Protein AF-A0A540K5M5-F1 (afdb_monomer)

Secondary structure (DSSP, 8-state):
-TT-HHHHHHHHTT--GGG-----SHHHHHHHHHH-GGGTS-S-----HHHHHHHHHHHGGG----S-------------TT-TTHHHHHHHHHHHHSSHHHHHHHHHHHTSS------TTS------GGGGHHHHHHHHHHHHHHHHHHHHHHHHHHHHHHTT--S----HHHHHHHHHHHHHHHHSSS---------------------------------

Structure (mmCIF, N/CA/C/O backbone):
data_AF-A0A540K5M5-F1
#
_entry.id   AF-A0A540K5M5-F1
#
loop_
_atom_site.group_PDB
_atom_site.id
_atom_site.type_symbol
_atom_site.label_atom_id
_atom_site.label_alt_id
_atom_site.label_comp_id
_atom_site.label_asym_id
_atom_site.label_entity_id
_atom_site.label_seq_id
_atom_site.pdbx_PDB_ins_code
_atom_site.Cartn_x
_atom_site.Cartn_y
_atom_site.Cartn_z
_atom_site.occupancy
_atom_site.B_iso_or_equiv
_atom_site.auth_seq_id
_atom_site.auth_comp_id
_atom_site.auth_asym_id
_atom_site.auth_atom_id
_atom_site.pdbx_PDB_model_num
ATOM 1 N N . MET A 1 1 ? -9.184 -19.267 8.235 1.00 58.59 1 MET A N 1
ATOM 2 C CA . MET A 1 1 ? -9.370 -18.480 6.998 1.00 58.59 1 MET A CA 1
ATOM 3 C C . MET A 1 1 ? -10.836 -18.448 6.586 1.00 58.59 1 MET A C 1
ATOM 5 O O . MET A 1 1 ? -11.359 -17.354 6.437 1.00 58.59 1 MET A O 1
ATOM 9 N N . GLN A 1 2 ? -11.517 -19.602 6.508 1.00 56.88 2 GLN A N 1
ATOM 10 C CA . GLN A 1 2 ? -12.987 -19.656 6.457 1.00 56.88 2 GLN A CA 1
ATOM 11 C C . GLN A 1 2 ? -13.601 -18.866 7.620 1.00 56.88 2 GLN A C 1
ATOM 13 O O . GLN A 1 2 ? -13.198 -19.057 8.770 1.00 56.88 2 GLN A O 1
ATOM 18 N N . GLY A 1 3 ? -14.518 -17.954 7.293 1.00 65.75 3 GLY A N 1
ATOM 19 C CA . GLY A 1 3 ? -15.177 -17.058 8.245 1.00 65.75 3 GLY A CA 1
ATOM 20 C C . GLY A 1 3 ? -14.517 -15.687 8.446 1.00 65.75 3 GLY A C 1
ATOM 21 O O . GLY A 1 3 ? -15.033 -14.900 9.234 1.00 65.75 3 GLY A O 1
ATOM 22 N N . SER A 1 4 ? -13.407 -15.371 7.762 1.00 83.94 4 SER A N 1
ATOM 23 C CA . SER A 1 4 ? -12.897 -13.990 7.729 1.00 83.94 4 SER A CA 1
ATOM 24 C C . SER A 1 4 ? -13.736 -13.137 6.777 1.00 83.94 4 SER A C 1
ATOM 26 O O . SER A 1 4 ? -13.974 -13.537 5.640 1.00 83.94 4 SER A O 1
ATOM 28 N N . PHE A 1 5 ? -14.117 -11.936 7.217 1.00 86.75 5 PHE A N 1
ATOM 29 C CA . PHE A 1 5 ? -14.810 -10.954 6.380 1.00 86.75 5 PHE A CA 1
ATOM 30 C C . PHE A 1 5 ? -14.039 -10.651 5.084 1.00 86.75 5 PHE A C 1
ATOM 32 O O . PHE A 1 5 ? -14.626 -10.634 4.006 1.00 86.75 5 PHE A O 1
ATOM 39 N N . VAL A 1 6 ? -12.713 -10.494 5.173 1.00 87.81 6 VAL A N 1
ATOM 40 C CA . VAL A 1 6 ? -11.854 -10.240 4.005 1.00 87.81 6 VAL A CA 1
ATOM 41 C C . VAL A 1 6 ? -11.877 -11.425 3.040 1.00 87.81 6 VAL A C 1
ATOM 43 O O . VAL A 1 6 ? -11.913 -11.235 1.829 1.00 87.81 6 VAL A O 1
ATOM 46 N N . TYR A 1 7 ? -11.883 -12.654 3.560 1.00 89.12 7 TYR A N 1
ATOM 47 C CA . TYR A 1 7 ? -11.913 -13.856 2.727 1.00 89.12 7 TYR A CA 1
ATOM 48 C C . TYR A 1 7 ? -13.210 -13.949 1.909 1.00 89.12 7 TYR A C 1
ATOM 50 O O . TYR A 1 7 ? -13.147 -14.148 0.696 1.00 89.12 7 TYR A O 1
ATOM 58 N N . GLU A 1 8 ? -14.364 -13.743 2.552 1.00 89.25 8 GLU A N 1
ATOM 59 C CA . GLU A 1 8 ? -15.664 -13.742 1.863 1.00 89.25 8 GLU A CA 1
ATOM 60 C C . GLU A 1 8 ? -15.765 -12.588 0.852 1.00 89.25 8 GLU A C 1
ATOM 62 O O . GLU A 1 8 ? -16.175 -12.803 -0.285 1.00 89.25 8 GLU A O 1
ATOM 67 N N . LEU A 1 9 ? -15.285 -11.388 1.207 1.00 88.75 9 LEU A N 1
ATOM 68 C CA . LEU A 1 9 ? -15.255 -10.240 0.294 1.00 88.75 9 LEU A CA 1
ATOM 69 C C . LEU A 1 9 ? -14.449 -10.533 -0.982 1.00 88.75 9 LEU A C 1
ATOM 71 O O . LEU A 1 9 ? -14.879 -10.203 -2.086 1.00 88.75 9 LEU A O 1
ATOM 75 N N . LEU A 1 10 ? -13.275 -11.157 -0.850 1.00 89.94 10 LEU A N 1
ATOM 76 C CA . LEU A 1 10 ? -12.438 -11.491 -2.005 1.00 89.94 10 LEU A CA 1
ATOM 77 C C . LEU A 1 10 ? -13.083 -12.550 -2.894 1.00 89.94 10 LEU A C 1
ATOM 79 O O . LEU A 1 10 ? -12.991 -12.460 -4.121 1.00 89.94 10 LEU A O 1
ATOM 83 N N . LYS A 1 11 ? -13.770 -13.517 -2.290 1.00 90.88 11 LYS A N 1
ATOM 84 C CA . LYS A 1 11 ? -14.547 -14.512 -3.022 1.00 90.88 11 LYS A CA 1
ATOM 85 C C . LYS A 1 11 ? -15.695 -13.866 -3.803 1.00 90.88 11 LYS A C 1
ATOM 87 O O . LYS A 1 11 ? -15.832 -14.148 -4.992 1.00 90.88 11 LYS A O 1
ATOM 92 N N . ASP A 1 12 ? -16.446 -12.956 -3.185 1.00 89.69 12 ASP A N 1
ATOM 93 C CA . ASP A 1 12 ? -17.563 -12.245 -3.825 1.00 89.69 12 ASP A CA 1
ATOM 94 C C . ASP A 1 12 ? -17.114 -11.363 -5.003 1.00 89.69 12 ASP A C 1
ATOM 96 O O . ASP A 1 12 ? -17.829 -11.233 -5.997 1.00 89.69 12 ASP A O 1
ATOM 100 N N . ILE A 1 13 ? -15.905 -10.795 -4.936 1.00 88.50 13 ILE A N 1
ATOM 101 C CA . ILE A 1 13 ? -15.308 -9.999 -6.026 1.00 88.50 13 ILE A CA 1
ATOM 102 C C . ILE A 1 13 ? -14.757 -10.892 -7.161 1.00 88.50 13 ILE A C 1
ATOM 104 O O . ILE A 1 13 ? -14.455 -10.399 -8.249 1.00 88.50 13 ILE A O 1
ATOM 108 N N . GLY A 1 14 ? -14.668 -12.210 -6.948 1.00 90.81 14 GLY A N 1
ATOM 109 C CA . GLY A 1 14 ? -14.300 -13.190 -7.973 1.00 90.81 14 GLY A CA 1
ATOM 110 C C . GLY A 1 14 ? -12.872 -13.733 -7.879 1.00 90.81 14 GLY A C 1
ATOM 111 O O . GLY A 1 14 ? -12.367 -14.279 -8.862 1.00 90.81 14 GLY A O 1
ATOM 112 N N . PHE A 1 15 ? -12.198 -13.607 -6.730 1.00 90.94 15 PHE A N 1
ATOM 113 C CA . PHE A 1 15 ? -10.922 -14.295 -6.517 1.00 90.94 15 PHE A CA 1
ATOM 114 C C . PHE A 1 15 ? -11.135 -15.801 -6.309 1.00 90.94 15 PHE A C 1
ATOM 116 O O . PHE A 1 15 ? -11.969 -16.230 -5.515 1.00 90.94 15 PHE A O 1
ATOM 123 N N . GLU A 1 16 ? -10.333 -16.619 -6.995 1.00 93.12 16 GLU A N 1
ATOM 124 C CA . GLU A 1 16 ? -10.335 -18.073 -6.809 1.00 93.12 16 GLU A CA 1
ATOM 125 C C . GLU A 1 16 ? -9.814 -18.453 -5.419 1.00 93.12 16 GLU A C 1
ATOM 127 O O . GLU A 1 16 ? -8.709 -18.062 -5.036 1.00 93.12 16 GLU A O 1
ATOM 132 N N . GLU A 1 17 ? -10.552 -19.302 -4.700 1.00 90.50 17 GLU A N 1
ATOM 133 C CA . GLU A 1 17 ? -10.189 -19.740 -3.344 1.00 90.50 17 GLU A CA 1
ATOM 134 C C . GLU A 1 17 ? -8.798 -20.392 -3.275 1.00 90.50 17 GLU A C 1
ATOM 136 O O . GLU A 1 17 ? -8.077 -20.203 -2.299 1.00 90.50 17 GLU A O 1
ATOM 141 N N . SER A 1 18 ? -8.373 -21.096 -4.330 1.00 90.44 18 SER A N 1
ATOM 142 C CA . SER A 1 18 ? -7.045 -21.722 -4.420 1.00 90.44 18 SER A CA 1
ATOM 143 C C . SER A 1 18 ? -5.886 -20.722 -4.476 1.00 90.44 18 SER A C 1
ATOM 145 O O . SER A 1 18 ? -4.736 -21.109 -4.272 1.00 90.44 18 SER A O 1
ATOM 147 N N . LYS A 1 19 ? -6.167 -19.450 -4.784 1.00 90.44 19 LYS A N 1
ATOM 148 C CA . LYS A 1 19 ? -5.182 -18.357 -4.810 1.00 90.44 19 LYS A CA 1
ATOM 149 C C . LYS A 1 19 ? -5.160 -17.557 -3.506 1.00 90.44 19 LYS A C 1
ATOM 151 O O . LYS A 1 19 ? -4.287 -16.706 -3.341 1.00 90.44 19 LYS A O 1
ATOM 156 N N . LEU A 1 20 ? -6.087 -17.818 -2.584 1.00 91.31 20 LEU A N 1
ATOM 157 C CA . LEU A 1 20 ? -6.173 -17.134 -1.298 1.00 91.31 20 LEU A CA 1
ATOM 158 C C . LEU A 1 20 ? -5.335 -17.879 -0.255 1.00 91.31 20 LEU A C 1
ATOM 160 O O . LEU A 1 20 ? -5.494 -19.083 -0.059 1.00 91.31 20 LEU A O 1
ATOM 164 N N . LYS A 1 21 ? -4.439 -17.161 0.432 1.00 90.06 21 LYS A N 1
ATOM 165 C CA . LYS A 1 21 ? -3.539 -17.750 1.431 1.00 90.06 21 LYS A CA 1
ATOM 166 C C . LYS A 1 21 ? -3.644 -17.080 2.802 1.00 90.06 21 LYS A C 1
ATOM 168 O O . LYS A 1 21 ? -3.482 -15.871 2.917 1.00 90.06 21 LYS A O 1
ATOM 173 N N . ALA A 1 22 ? -3.861 -17.926 3.815 1.00 89.69 22 ALA A N 1
ATOM 174 C CA . ALA A 1 22 ? -3.588 -17.740 5.243 1.00 89.69 22 ALA A CA 1
ATOM 175 C C . ALA A 1 22 ? -2.322 -16.951 5.522 1.00 89.69 22 ALA A C 1
ATOM 177 O O . ALA A 1 22 ? -1.265 -17.539 5.331 1.00 89.69 22 ALA A O 1
ATOM 178 N N . VAL A 1 23 ? -2.407 -15.710 5.996 1.00 88.81 23 VAL A N 1
ATOM 179 C CA . VAL A 1 23 ? -1.264 -15.030 6.609 1.00 88.81 23 VAL A CA 1
ATOM 180 C C . VAL A 1 23 ? -1.747 -14.343 7.879 1.00 88.81 23 VAL A C 1
ATOM 182 O O . VAL A 1 23 ? -2.742 -13.622 7.832 1.00 88.81 23 VAL A O 1
ATOM 185 N N . ASN A 1 24 ? -1.096 -14.612 9.013 1.00 86.44 24 ASN A N 1
ATOM 186 C CA . ASN A 1 24 ? -1.607 -14.193 10.329 1.00 86.44 24 ASN A CA 1
ATOM 187 C C . ASN A 1 24 ? -0.707 -13.182 11.054 1.00 86.44 24 ASN A C 1
ATOM 189 O O . ASN A 1 24 ? -1.073 -12.706 12.128 1.00 86.44 24 ASN A O 1
ATOM 193 N N . SER A 1 25 ? 0.467 -12.860 10.507 1.00 90.62 25 SER A N 1
ATOM 194 C CA . SER A 1 25 ? 1.360 -11.850 11.077 1.00 90.62 25 SER A CA 1
ATOM 195 C C . SER A 1 25 ? 1.999 -10.968 10.009 1.00 90.62 25 SER A C 1
ATOM 197 O O . SER A 1 25 ? 2.034 -11.296 8.818 1.00 90.62 25 SER A O 1
ATOM 199 N N . MET A 1 26 ? 2.532 -9.828 10.451 1.00 90.44 26 MET A N 1
ATOM 200 C CA . MET A 1 26 ? 3.275 -8.921 9.578 1.00 90.44 26 MET A CA 1
ATOM 201 C C . MET A 1 26 ? 4.577 -9.561 9.084 1.00 90.44 26 MET A C 1
ATOM 203 O O . MET A 1 26 ? 4.958 -9.361 7.939 1.00 90.44 26 MET A O 1
ATOM 207 N N . GLU A 1 27 ? 5.245 -10.360 9.913 1.00 92.94 27 GLU A N 1
ATOM 208 C CA . GLU A 1 27 ? 6.491 -11.042 9.550 1.00 92.94 27 GLU A CA 1
ATOM 209 C C . GLU A 1 27 ? 6.249 -12.109 8.479 1.00 92.94 27 GLU A C 1
ATOM 211 O O . GLU A 1 27 ? 6.982 -12.173 7.495 1.00 92.94 27 GLU A O 1
ATOM 216 N N . GLU A 1 28 ? 5.181 -12.898 8.627 1.00 94.12 28 GLU A N 1
ATOM 217 C CA . GLU A 1 28 ? 4.786 -13.895 7.628 1.00 94.12 28 GLU A CA 1
ATOM 218 C C . GLU A 1 28 ? 4.367 -13.215 6.313 1.00 94.12 28 GLU A C 1
ATOM 220 O O . GLU A 1 28 ? 4.689 -13.695 5.224 1.00 94.12 28 GLU A O 1
ATOM 225 N N . SER A 1 29 ? 3.700 -12.058 6.410 1.00 93.88 29 SER A N 1
ATOM 226 C CA . SER A 1 29 ? 3.348 -11.222 5.256 1.00 93.88 29 SER A CA 1
ATOM 227 C C . SER A 1 29 ? 4.590 -10.726 4.523 1.00 93.88 29 SER A C 1
ATOM 229 O O . SER A 1 29 ? 4.663 -10.837 3.300 1.00 93.88 29 SER A O 1
ATOM 231 N N . ASP A 1 30 ? 5.581 -10.222 5.260 1.00 95.00 30 ASP A N 1
ATOM 232 C CA . ASP A 1 30 ? 6.845 -9.750 4.699 1.00 95.00 30 ASP A CA 1
ATOM 233 C C . ASP A 1 30 ? 7.618 -10.872 4.002 1.00 95.00 30 ASP A C 1
ATOM 235 O O . ASP A 1 30 ? 8.073 -10.698 2.869 1.00 95.00 30 ASP A O 1
ATOM 239 N N . GLU A 1 31 ? 7.728 -12.042 4.632 1.00 95.31 31 GLU A N 1
ATOM 240 C CA . GLU A 1 31 ? 8.389 -13.204 4.036 1.00 95.31 31 GLU A CA 1
ATOM 241 C C . GLU A 1 31 ? 7.673 -13.647 2.750 1.00 95.31 31 GLU A C 1
ATOM 243 O O . GLU A 1 31 ? 8.302 -13.835 1.701 1.00 95.31 31 GLU A O 1
ATOM 248 N N . ALA A 1 32 ? 6.344 -13.773 2.802 1.00 95.44 32 ALA A N 1
ATOM 249 C CA . ALA A 1 32 ? 5.549 -14.230 1.672 1.00 95.44 32 ALA A CA 1
ATOM 250 C C . ALA A 1 32 ? 5.573 -13.236 0.499 1.00 95.44 32 ALA A C 1
ATOM 252 O O . ALA A 1 32 ? 5.677 -13.671 -0.654 1.00 95.44 32 ALA A O 1
ATOM 253 N N . LEU A 1 33 ? 5.504 -11.929 0.771 1.00 95.38 33 LEU A N 1
ATOM 254 C CA . LEU A 1 33 ? 5.621 -10.879 -0.246 1.00 95.38 33 LEU A CA 1
ATOM 255 C C . LEU A 1 33 ? 7.031 -10.838 -0.842 1.00 95.38 33 LEU A C 1
ATOM 257 O O . LEU A 1 33 ? 7.176 -10.791 -2.062 1.00 95.38 33 LEU A O 1
ATOM 261 N N . SER A 1 34 ? 8.070 -10.949 -0.007 1.00 94.88 34 SER A N 1
ATOM 262 C CA . SER A 1 34 ? 9.472 -10.987 -0.457 1.00 94.88 34 SER A CA 1
ATOM 263 C C . SER A 1 34 ? 9.760 -12.177 -1.369 1.00 94.88 34 SER A C 1
ATOM 265 O O . SER A 1 34 ? 10.556 -12.080 -2.304 1.00 94.88 34 SER A O 1
ATOM 267 N N . LYS A 1 35 ? 9.112 -13.316 -1.105 1.00 95.31 35 LYS A N 1
ATOM 268 C CA . LYS A 1 35 ? 9.223 -14.516 -1.937 1.00 95.31 35 LYS A CA 1
ATOM 269 C C . LYS A 1 35 ? 8.544 -14.331 -3.299 1.00 95.31 35 LYS A C 1
ATOM 271 O O . LYS A 1 35 ? 9.029 -14.873 -4.295 1.00 95.31 35 LYS A O 1
ATOM 276 N N . GLY A 1 36 ? 7.454 -13.562 -3.342 1.00 93.88 36 GLY A N 1
ATOM 277 C CA . GLY A 1 36 ? 6.656 -13.297 -4.536 1.00 93.88 36 GLY A CA 1
ATOM 278 C C . GLY A 1 36 ? 5.851 -14.511 -5.018 1.00 93.88 36 GLY A C 1
ATOM 279 O O . GLY A 1 36 ? 6.169 -15.670 -4.727 1.00 93.88 36 GLY A O 1
ATOM 280 N N . SER A 1 37 ? 4.801 -14.265 -5.804 1.00 92.31 37 SER A N 1
ATOM 281 C CA . SER A 1 37 ? 3.891 -15.319 -6.290 1.00 92.31 37 SER A CA 1
ATOM 282 C C . SER A 1 37 ? 4.596 -16.407 -7.113 1.00 92.31 37 SER A C 1
ATOM 284 O O . SER A 1 37 ? 4.284 -17.587 -6.972 1.00 92.31 37 SER A O 1
ATOM 286 N N . GLY A 1 38 ? 5.610 -16.044 -7.905 1.00 91.75 38 GLY A N 1
ATOM 287 C CA . GLY A 1 38 ? 6.356 -16.983 -8.755 1.00 91.75 38 GLY A CA 1
ATOM 288 C C . GLY A 1 38 ? 7.186 -18.031 -8.002 1.00 91.75 38 GLY A C 1
ATOM 289 O O . GLY A 1 38 ? 7.585 -19.029 -8.596 1.00 91.75 38 GLY A O 1
ATOM 290 N N . ARG A 1 39 ? 7.448 -17.839 -6.701 1.00 92.00 39 ARG A N 1
ATOM 291 C CA . ARG A 1 39 ? 8.206 -18.790 -5.863 1.00 92.00 39 ARG A CA 1
ATOM 292 C C . ARG A 1 39 ? 7.349 -19.383 -4.740 1.00 92.00 39 ARG A C 1
ATOM 294 O O . ARG A 1 39 ? 7.875 -19.853 -3.733 1.00 92.00 39 ARG A O 1
ATOM 301 N N . GLY A 1 40 ? 6.024 -19.365 -4.886 1.00 89.06 40 GLY A N 1
ATOM 302 C CA . GLY A 1 40 ? 5.093 -19.860 -3.865 1.00 89.06 40 GLY A CA 1
ATOM 303 C C . GLY A 1 40 ? 4.957 -18.931 -2.652 1.00 89.06 40 GLY A C 1
ATOM 304 O O . GLY A 1 40 ? 4.679 -19.401 -1.548 1.00 89.06 40 GLY A O 1
ATOM 305 N N . GLY A 1 41 ? 5.241 -17.640 -2.838 1.00 93.94 41 GLY A N 1
ATOM 306 C CA . GLY A 1 41 ? 4.849 -16.553 -1.942 1.00 93.94 41 GLY A CA 1
ATOM 307 C C . GLY A 1 41 ? 3.501 -15.957 -2.353 1.00 93.94 41 GLY A C 1
ATOM 308 O O . GLY A 1 41 ? 2.666 -16.644 -2.942 1.00 93.94 41 GLY A O 1
ATOM 309 N N . ILE A 1 42 ? 3.302 -14.670 -2.074 1.00 94.44 42 ILE A N 1
ATOM 310 C CA . ILE A 1 42 ? 2.085 -13.925 -2.432 1.00 94.44 42 ILE A CA 1
ATOM 311 C C . ILE A 1 42 ? 2.431 -12.678 -3.249 1.00 94.44 42 ILE A C 1
ATOM 313 O O . ILE A 1 42 ? 3.556 -12.187 -3.202 1.00 94.44 42 ILE A O 1
ATOM 317 N N . ALA A 1 43 ? 1.470 -12.190 -4.034 1.00 93.69 43 ALA A N 1
ATOM 318 C CA . ALA A 1 43 ? 1.626 -10.966 -4.825 1.00 93.69 43 ALA A CA 1
ATOM 319 C C . ALA A 1 43 ? 1.139 -9.711 -4.084 1.00 93.69 43 ALA A C 1
ATOM 321 O O . ALA A 1 43 ? 1.619 -8.616 -4.352 1.00 93.69 43 ALA A O 1
ATOM 322 N N . ALA A 1 44 ? 0.174 -9.874 -3.178 1.00 93.00 44 ALA A N 1
ATOM 323 C CA . ALA A 1 44 ? -0.432 -8.798 -2.411 1.00 93.00 44 ALA A CA 1
ATOM 324 C C . ALA A 1 44 ? -0.972 -9.346 -1.085 1.00 93.00 44 ALA A C 1
ATOM 326 O O . ALA A 1 44 ? -1.301 -10.531 -0.986 1.00 93.00 44 ALA A O 1
ATOM 327 N N . VAL A 1 45 ? -1.076 -8.462 -0.095 1.00 92.56 45 VAL A N 1
ATOM 328 C CA . VAL A 1 45 ? -1.786 -8.690 1.168 1.00 92.56 45 VAL A CA 1
ATOM 329 C C . VAL A 1 45 ? -2.973 -7.742 1.193 1.00 92.56 45 VAL A C 1
ATOM 331 O O . VAL A 1 45 ? -2.856 -6.591 0.773 1.00 92.56 45 VAL A O 1
ATOM 334 N N . ILE A 1 46 ? -4.115 -8.245 1.647 1.00 91.12 46 ILE A N 1
ATOM 335 C CA . ILE A 1 46 ? -5.351 -7.478 1.762 1.00 91.12 46 ILE A CA 1
ATOM 336 C C . ILE A 1 46 ? -5.804 -7.592 3.206 1.00 91.12 46 ILE A C 1
ATOM 338 O O . ILE A 1 46 ? -5.954 -8.698 3.720 1.00 91.12 46 ILE A O 1
ATOM 342 N N . ASP A 1 47 ? -5.978 -6.442 3.841 1.00 89.62 47 ASP A N 1
ATOM 343 C CA . ASP A 1 47 ? -6.356 -6.312 5.241 1.00 89.62 47 ASP A CA 1
ATOM 344 C C . ASP A 1 47 ? -6.910 -4.897 5.491 1.00 89.62 47 ASP A C 1
ATOM 346 O O . ASP A 1 47 ? -6.941 -4.063 4.575 1.00 89.62 47 ASP A O 1
ATOM 350 N N . GLU A 1 48 ? -7.340 -4.597 6.716 1.00 88.88 48 GLU A N 1
ATOM 351 C CA . GLU A 1 48 ? -7.865 -3.276 7.047 1.00 88.88 48 GLU A CA 1
ATOM 352 C C . GLU A 1 48 ? -6.815 -2.162 6.869 1.00 88.88 48 GLU A C 1
ATOM 354 O O . GLU A 1 48 ? -5.639 -2.294 7.218 1.00 88.88 48 GLU A O 1
ATOM 359 N N . THR A 1 49 ? -7.260 -1.000 6.380 1.00 89.12 49 THR A N 1
ATOM 360 C CA . THR A 1 49 ? -6.405 0.172 6.122 1.00 89.12 49 THR A CA 1
ATOM 361 C C . THR A 1 49 ? -5.453 0.546 7.270 1.00 89.12 49 THR A C 1
ATOM 363 O O . THR A 1 49 ? -4.286 0.804 6.975 1.00 89.12 49 THR A O 1
ATOM 366 N N . PRO A 1 50 ? -5.856 0.613 8.559 1.00 88.44 50 PRO A N 1
ATOM 367 C CA . PRO A 1 50 ? -4.903 0.922 9.627 1.00 88.44 50 PRO A CA 1
ATOM 368 C C . PRO A 1 50 ? -3.822 -0.154 9.807 1.00 88.44 50 PRO A C 1
ATOM 370 O O . PRO A 1 50 ? -2.671 0.208 10.053 1.00 88.44 50 PRO A O 1
ATOM 373 N N . ASN A 1 51 ? -4.139 -1.440 9.620 1.00 88.75 51 ASN A N 1
ATOM 374 C CA . ASN A 1 51 ? -3.139 -2.512 9.677 1.00 88.75 51 ASN A CA 1
ATOM 375 C C . ASN A 1 51 ? -2.136 -2.361 8.532 1.00 88.75 51 ASN A C 1
ATOM 377 O O . ASN A 1 51 ? -0.929 -2.441 8.748 1.00 88.75 51 ASN A O 1
ATOM 381 N N . MET A 1 52 ? -2.623 -2.071 7.322 1.00 90.25 52 MET A N 1
ATOM 382 C CA . MET A 1 52 ? -1.763 -1.876 6.152 1.00 90.25 52 MET A CA 1
ATOM 383 C C . MET A 1 52 ? -0.928 -0.594 6.240 1.00 90.25 52 MET A C 1
ATOM 385 O O . MET A 1 52 ? 0.245 -0.609 5.871 1.00 90.25 52 MET A O 1
ATOM 389 N N . LYS A 1 53 ? -1.469 0.493 6.809 1.00 88.50 53 LYS A N 1
ATOM 390 C CA . LYS A 1 53 ? -0.691 1.699 7.143 1.00 88.50 53 LYS A CA 1
ATOM 391 C C . LYS A 1 53 ? 0.456 1.374 8.098 1.00 88.50 53 LYS A C 1
ATOM 393 O O . LYS A 1 53 ? 1.581 1.804 7.860 1.00 88.50 53 LYS A O 1
ATOM 398 N N . LEU A 1 54 ? 0.186 0.591 9.144 1.00 88.62 54 LEU A N 1
ATOM 399 C CA . LEU A 1 54 ? 1.207 0.161 10.097 1.00 88.62 54 LEU A CA 1
ATOM 400 C C . LEU A 1 54 ? 2.246 -0.766 9.450 1.00 88.62 54 LEU A C 1
ATOM 402 O O . LEU A 1 54 ? 3.440 -0.615 9.696 1.00 88.62 54 LEU A O 1
ATOM 406 N N . PHE A 1 55 ? 1.807 -1.687 8.591 1.00 89.88 55 PHE A N 1
ATOM 407 C CA . PHE A 1 55 ? 2.684 -2.584 7.842 1.00 89.88 55 PHE A CA 1
ATOM 408 C C . PHE A 1 55 ? 3.643 -1.806 6.931 1.00 89.88 55 PHE A C 1
ATOM 410 O O . PHE A 1 55 ? 4.855 -2.006 6.999 1.00 89.88 55 PHE A O 1
ATOM 417 N N . VAL A 1 56 ? 3.130 -0.866 6.132 1.00 89.12 56 VAL A N 1
ATOM 418 C CA . VAL A 1 56 ? 3.967 -0.011 5.274 1.00 89.12 56 VAL A CA 1
ATOM 419 C C . VAL A 1 56 ? 4.904 0.860 6.111 1.00 89.12 56 VAL A C 1
ATOM 421 O O . VAL A 1 56 ? 6.077 0.965 5.776 1.00 89.12 56 VAL A O 1
ATOM 424 N N . ALA A 1 57 ? 4.447 1.419 7.235 1.00 85.62 57 ALA A N 1
ATOM 425 C CA . ALA A 1 57 ? 5.319 2.176 8.135 1.00 85.62 57 ALA A CA 1
ATOM 426 C C . ALA A 1 57 ? 6.464 1.314 8.702 1.00 85.62 57 ALA A C 1
ATOM 428 O O . ALA A 1 57 ? 7.600 1.773 8.797 1.00 85.62 57 ALA A O 1
ATOM 429 N N . LYS A 1 58 ? 6.196 0.046 9.035 1.00 86.94 58 LYS A N 1
ATOM 430 C CA . LYS A 1 58 ? 7.200 -0.893 9.559 1.00 86.94 58 LYS A CA 1
ATOM 431 C C . LYS A 1 58 ? 8.246 -1.305 8.517 1.00 86.94 58 LYS A C 1
ATOM 433 O O . LYS A 1 58 ? 9.409 -1.467 8.872 1.00 86.94 58 LYS A O 1
ATOM 438 N N . TYR A 1 59 ? 7.842 -1.486 7.258 1.00 87.12 59 TYR A N 1
ATOM 439 C CA . TYR A 1 59 ? 8.711 -1.959 6.167 1.00 87.12 59 TYR A CA 1
ATOM 440 C C . TYR A 1 59 ? 9.102 -0.865 5.157 1.00 87.12 59 TYR A C 1
ATOM 442 O O . TYR A 1 59 ? 9.695 -1.158 4.116 1.00 87.12 59 TYR A O 1
ATOM 450 N N . CYS A 1 60 ? 8.824 0.399 5.476 1.00 84.56 60 CYS A N 1
ATOM 451 C CA . CYS A 1 60 ? 9.295 1.578 4.756 1.00 84.56 60 CYS A CA 1
ATOM 452 C C . CYS A 1 60 ? 8.962 1.534 3.250 1.00 84.56 60 CYS A C 1
ATOM 454 O O . CYS A 1 60 ? 7.824 1.310 2.849 1.00 84.56 60 CYS A O 1
ATOM 456 N N . SER A 1 61 ? 9.973 1.733 2.400 1.00 81.94 61 SER A N 1
ATOM 457 C CA . SER A 1 61 ? 9.876 1.754 0.939 1.00 81.94 61 SER A CA 1
ATOM 458 C C . SER A 1 61 ? 9.752 0.372 0.287 1.00 81.94 61 SER A C 1
ATOM 460 O O . SER A 1 61 ? 9.650 0.293 -0.937 1.00 81.94 61 SER A O 1
ATOM 462 N N . LYS A 1 62 ? 9.755 -0.722 1.064 1.00 88.62 62 LYS A N 1
ATOM 463 C CA . LYS A 1 62 ? 9.671 -2.085 0.516 1.00 88.62 62 LYS A CA 1
ATOM 464 C C . LYS A 1 62 ? 8.304 -2.377 -0.102 1.00 88.62 62 LYS A C 1
ATOM 466 O O . LYS A 1 62 ? 8.217 -3.127 -1.072 1.00 88.62 62 LYS A O 1
ATOM 471 N N . TYR A 1 63 ? 7.251 -1.777 0.447 1.00 90.62 63 TYR A N 1
ATOM 472 C CA . TYR A 1 63 ? 5.876 -2.012 0.028 1.00 90.62 63 TYR A CA 1
ATOM 473 C C . TYR A 1 63 ? 5.112 -0.706 -0.111 1.00 90.62 63 TYR A C 1
ATOM 475 O O . TYR A 1 63 ? 5.448 0.312 0.485 1.00 90.62 63 TYR A O 1
ATOM 483 N N . THR A 1 64 ? 4.042 -0.754 -0.892 1.00 90.94 64 THR A N 1
ATOM 484 C CA . THR A 1 64 ? 3.122 0.364 -1.046 1.00 90.94 64 THR A CA 1
ATOM 485 C C . THR A 1 64 ? 1.698 -0.160 -1.124 1.00 90.94 64 THR A C 1
ATOM 487 O O . THR A 1 64 ? 1.455 -1.259 -1.627 1.00 90.94 64 THR A O 1
ATOM 490 N N . MET A 1 65 ? 0.753 0.617 -0.604 1.00 89.88 65 MET A N 1
ATOM 491 C CA . MET A 1 65 ? -0.664 0.309 -0.748 1.00 89.88 65 MET A CA 1
ATOM 492 C C . MET A 1 65 ? -1.123 0.738 -2.139 1.00 89.88 65 MET A C 1
ATOM 494 O O . MET A 1 65 ? -1.030 1.911 -2.501 1.00 89.88 65 MET A O 1
ATOM 498 N N . ILE A 1 66 ? -1.644 -0.217 -2.903 1.00 85.69 66 ILE A N 1
ATOM 499 C CA . ILE A 1 66 ? -2.224 0.005 -4.229 1.00 85.69 66 ILE A CA 1
ATOM 500 C C . ILE A 1 66 ? -3.719 -0.318 -4.199 1.00 85.69 66 ILE A C 1
ATOM 502 O O . ILE A 1 66 ? -4.165 -1.158 -3.423 1.00 85.69 66 ILE A O 1
ATOM 506 N N . GLY A 1 67 ? -4.505 0.409 -4.995 1.00 75.69 67 GLY A N 1
ATOM 507 C CA . GLY A 1 67 ? -5.968 0.333 -4.963 1.00 75.69 67 GLY A CA 1
ATOM 508 C C . GLY A 1 67 ? -6.566 -0.934 -5.600 1.00 75.69 67 GLY A C 1
ATOM 509 O O . GLY A 1 67 ? -5.840 -1.697 -6.240 1.00 75.69 67 GLY A O 1
ATOM 510 N N . PRO A 1 68 ? -7.902 -1.114 -5.505 1.00 72.44 68 PRO A N 1
ATOM 511 C CA . PRO A 1 68 ? -8.876 -0.257 -4.813 1.00 72.44 68 PRO A CA 1
ATOM 512 C C . PRO A 1 68 ? -8.931 -0.504 -3.294 1.00 72.44 68 PRO A C 1
ATOM 514 O O . PRO A 1 68 ? -8.837 -1.635 -2.831 1.00 72.44 68 PRO A O 1
ATOM 517 N N . ILE A 1 69 ? -9.138 0.561 -2.511 1.00 79.94 69 ILE A N 1
ATOM 518 C CA . ILE A 1 69 ? -9.429 0.448 -1.074 1.00 79.94 69 ILE A CA 1
ATOM 519 C C . ILE A 1 69 ? -10.936 0.226 -0.934 1.00 79.94 69 ILE A C 1
ATOM 521 O O . ILE A 1 69 ? -11.724 1.157 -1.127 1.00 79.94 69 ILE A O 1
ATOM 525 N N . PHE A 1 70 ? -11.339 -1.009 -0.637 1.00 77.19 70 PHE A N 1
ATOM 526 C CA . PHE A 1 70 ? -12.741 -1.356 -0.417 1.00 77.19 70 PHE A CA 1
ATOM 527 C C . PHE A 1 70 ? -13.257 -0.617 0.818 1.00 77.19 70 PHE A C 1
ATOM 529 O O . PHE A 1 70 ? -12.749 -0.798 1.923 1.00 77.19 70 PHE A O 1
ATOM 536 N N . LYS A 1 71 ? -14.246 0.262 0.629 1.00 73.94 71 LYS A N 1
ATOM 537 C CA . LYS A 1 71 ? -14.890 0.955 1.747 1.00 73.94 71 LYS A CA 1
ATOM 538 C C . LYS A 1 71 ? -15.844 -0.009 2.434 1.00 73.94 71 LYS A C 1
ATOM 540 O O . LYS A 1 71 ? -16.789 -0.483 1.811 1.00 73.94 71 LYS A O 1
ATOM 545 N N . THR A 1 72 ? -15.592 -0.261 3.708 1.00 78.06 72 THR A N 1
ATOM 546 C CA . THR A 1 72 ? -16.397 -1.136 4.561 1.00 78.06 72 THR A CA 1
ATOM 547 C C . THR A 1 72 ? -16.818 -0.378 5.815 1.00 78.06 72 THR A C 1
ATOM 549 O O . THR A 1 72 ? -16.279 0.696 6.106 1.00 78.06 72 THR A O 1
ATOM 552 N N . ASP A 1 73 ? -17.783 -0.925 6.554 1.00 72.50 73 ASP A N 1
ATOM 553 C CA . ASP A 1 73 ? -18.197 -0.376 7.843 1.00 72.50 73 ASP A CA 1
ATOM 554 C C . ASP A 1 73 ? -17.014 -0.492 8.814 1.00 72.50 73 ASP A C 1
ATOM 556 O O . ASP A 1 73 ? -16.552 -1.588 9.123 1.00 72.50 73 ASP A O 1
ATOM 560 N N . GLY A 1 74 ? -16.436 0.655 9.179 1.00 83.69 74 GLY A N 1
ATOM 561 C CA . GLY A 1 74 ? -15.189 0.738 9.940 1.00 83.69 74 GLY A CA 1
ATOM 562 C C . GLY A 1 74 ? -15.305 0.267 11.395 1.00 83.69 74 GLY A C 1
ATOM 563 O O . GLY A 1 74 ? -16.237 -0.421 11.800 1.00 83.69 74 GLY A O 1
ATOM 564 N N . PHE A 1 75 ? -14.339 0.667 12.222 1.00 86.38 75 PHE A N 1
ATOM 565 C CA . PHE A 1 75 ? -14.322 0.312 13.643 1.00 86.38 75 PHE A CA 1
ATOM 566 C C . PHE A 1 75 ? -15.388 1.070 14.443 1.00 86.38 75 PHE A C 1
ATOM 568 O O . PHE A 1 75 ? -15.655 2.245 14.190 1.00 86.38 75 PHE A O 1
ATOM 575 N N . GLY A 1 76 ? -15.950 0.411 15.459 1.00 89.94 76 GLY A N 1
ATOM 576 C CA . GLY A 1 76 ? -16.972 0.989 16.327 1.00 89.94 76 GLY A CA 1
ATOM 577 C C . GLY A 1 76 ? -16.876 0.507 17.771 1.00 89.94 76 GLY A C 1
ATOM 578 O O . GLY A 1 76 ? -16.283 -0.528 18.071 1.00 89.94 76 GLY A O 1
ATOM 579 N N . PHE A 1 77 ? -17.487 1.270 18.675 1.00 92.12 77 PHE A N 1
ATOM 580 C CA . PHE A 1 77 ? -17.633 0.899 20.080 1.00 92.12 77 PHE A CA 1
ATOM 581 C C . PHE A 1 77 ? -18.964 0.181 20.296 1.00 92.12 77 PHE A C 1
ATOM 583 O O . PHE A 1 77 ? -20.004 0.626 19.812 1.00 92.12 77 PHE A O 1
ATOM 590 N N . VAL A 1 78 ? -18.943 -0.914 21.056 1.00 92.75 78 VAL A N 1
ATOM 591 C CA . VAL A 1 78 ? -20.140 -1.713 21.335 1.00 92.75 78 VAL A CA 1
ATOM 592 C C . VAL A 1 78 ? -20.623 -1.434 22.752 1.00 92.75 78 VAL A C 1
ATOM 594 O O . VAL A 1 78 ? -19.879 -1.586 23.718 1.00 92.75 78 VAL A O 1
ATOM 597 N N . LEU A 1 79 ? -21.891 -1.044 22.873 1.00 94.75 79 LEU A N 1
ATOM 598 C CA . LEU A 1 79 ? -22.559 -0.793 24.147 1.00 94.75 79 LEU A CA 1
ATOM 599 C C . LEU A 1 79 ? -23.843 -1.632 24.245 1.00 94.75 79 LEU A C 1
ATOM 601 O O . LEU A 1 79 ? -24.485 -1.887 23.221 1.00 94.75 79 LEU A O 1
ATOM 605 N N . PRO A 1 80 ? -24.265 -2.041 25.459 1.00 96.00 80 PRO A N 1
ATOM 606 C CA . PRO A 1 80 ? -25.557 -2.688 25.651 1.00 96.00 80 PRO A CA 1
ATOM 607 C C . PRO A 1 80 ? -26.704 -1.822 25.125 1.00 96.00 80 PRO A C 1
ATOM 609 O O . PRO A 1 80 ? -26.677 -0.590 25.219 1.00 96.00 80 PRO A O 1
ATOM 612 N N . LYS A 1 81 ? -27.756 -2.466 24.610 1.00 93.62 81 LYS A N 1
ATOM 613 C CA . LYS A 1 81 ? -28.967 -1.751 24.191 1.00 93.62 81 LYS A CA 1
ATOM 614 C C . LYS A 1 81 ? -29.510 -0.920 25.357 1.00 93.62 81 LYS A C 1
ATOM 616 O O . LYS A 1 81 ? -29.644 -1.430 26.465 1.00 93.62 81 LYS A O 1
ATOM 621 N N . ARG A 1 82 ? -29.874 0.336 25.067 1.00 93.44 82 ARG A N 1
ATOM 622 C CA . ARG A 1 82 ? -30.361 1.334 26.043 1.00 93.44 82 ARG A CA 1
ATOM 623 C C . ARG A 1 82 ? -29.321 1.746 27.096 1.00 93.44 82 ARG A C 1
ATOM 625 O O . ARG A 1 82 ? -29.700 2.216 28.164 1.00 93.44 82 ARG A O 1
ATOM 632 N N . SER A 1 83 ? -28.028 1.589 26.803 1.00 96.00 83 SER A N 1
ATOM 633 C CA . SER A 1 83 ? -26.974 2.144 27.652 1.00 96.00 83 SER A CA 1
ATOM 634 C C . SER A 1 83 ? -27.117 3.670 27.751 1.00 96.00 83 SER A C 1
ATOM 636 O O . SER A 1 83 ? -27.175 4.327 26.707 1.00 96.00 83 SER A O 1
ATOM 638 N N . PRO A 1 84 ? -27.122 4.252 28.965 1.00 95.31 84 PRO A N 1
ATOM 639 C CA . PRO A 1 84 ? -27.158 5.703 29.136 1.00 95.31 84 PRO A CA 1
ATOM 640 C C . PRO A 1 84 ? -25.891 6.386 28.594 1.00 95.31 84 PRO A C 1
ATOM 642 O O . PRO A 1 84 ? -25.927 7.569 28.286 1.00 95.31 84 PRO A O 1
ATOM 645 N N . LEU A 1 85 ? -24.796 5.638 28.412 1.00 95.62 85 LEU A N 1
ATOM 646 C CA . LEU A 1 85 ? -23.509 6.152 27.929 1.00 95.62 85 LEU A CA 1
ATOM 647 C C . LEU A 1 85 ? -23.446 6.330 26.406 1.00 95.62 85 LEU A C 1
ATOM 649 O O . LEU A 1 85 ? -22.464 6.864 25.899 1.00 95.62 85 LEU A O 1
ATOM 653 N N . LEU A 1 86 ? -24.446 5.850 25.657 1.00 95.19 86 LEU A N 1
ATOM 654 C CA . LEU A 1 86 ? -24.395 5.846 24.193 1.00 95.19 86 LEU A CA 1
ATOM 655 C C . LEU A 1 86 ? -24.230 7.257 23.618 1.00 95.19 86 LEU A C 1
ATOM 657 O O . LEU A 1 86 ? -23.386 7.459 22.744 1.00 95.19 86 LEU A O 1
ATOM 661 N N . CYS A 1 87 ? -25.012 8.217 24.117 1.00 95.06 87 CYS A N 1
ATOM 662 C CA . CYS A 1 87 ? -24.952 9.604 23.662 1.00 95.06 87 CYS A CA 1
ATOM 663 C C . CYS A 1 87 ? -23.593 10.232 23.984 1.00 95.06 87 CYS A C 1
ATOM 665 O O . CYS A 1 87 ? -22.953 10.783 23.091 1.00 95.06 87 CYS A O 1
ATOM 667 N N . ASP A 1 88 ? -23.121 10.066 25.221 1.00 96.88 88 ASP A N 1
ATOM 668 C CA . ASP A 1 88 ? -21.860 10.647 25.689 1.00 96.88 88 ASP A CA 1
ATOM 669 C C . ASP A 1 88 ? -20.658 10.100 24.910 1.00 96.88 88 ASP A C 1
ATOM 671 O O . ASP A 1 88 ? -19.809 10.865 24.451 1.00 96.88 88 ASP A O 1
ATOM 675 N N . VAL A 1 89 ? -20.598 8.778 24.701 1.00 96.12 89 VAL A N 1
ATOM 676 C CA . VAL A 1 89 ? -19.525 8.136 23.926 1.00 96.12 89 VAL A CA 1
ATOM 677 C C . VAL A 1 89 ? -19.580 8.574 22.467 1.00 96.12 89 VAL A C 1
ATOM 679 O O . VAL A 1 89 ? -18.545 8.924 21.905 1.00 96.12 89 VAL A O 1
ATOM 682 N N . SER A 1 90 ? -20.766 8.609 21.855 1.00 94.69 90 SER A N 1
ATOM 683 C CA . SER A 1 90 ? -20.910 9.031 20.454 1.00 94.69 90 SER A CA 1
ATOM 684 C C . SER A 1 90 ? -20.467 10.483 20.261 1.00 94.69 90 SER A C 1
ATOM 686 O O . SER A 1 90 ? -19.723 10.784 19.329 1.00 94.69 90 SER A O 1
ATOM 688 N N . GLN A 1 91 ? -20.850 11.376 21.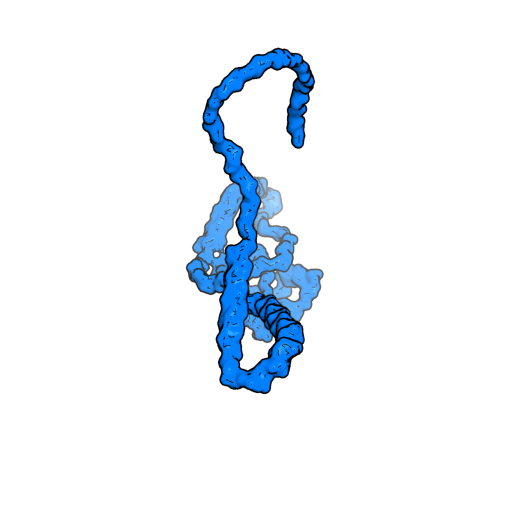178 1.00 95.75 91 GLN A N 1
ATOM 689 C CA . GLN A 1 91 ? -20.423 12.773 21.157 1.00 95.75 91 GLN A CA 1
ATOM 690 C C . GLN A 1 91 ? -18.914 12.916 21.398 1.00 95.75 91 GLN A C 1
ATOM 692 O O . GLN A 1 91 ? -18.254 13.720 20.739 1.00 95.75 91 GLN A O 1
ATOM 697 N N . ALA A 1 92 ? -18.341 12.128 22.311 1.00 94.88 92 ALA A N 1
ATOM 698 C CA . ALA A 1 92 ? -16.902 12.119 22.547 1.00 94.88 92 ALA A CA 1
ATOM 699 C C . ALA A 1 92 ? -16.120 11.646 21.312 1.00 94.88 92 ALA A C 1
ATOM 701 O O . ALA A 1 92 ? -15.095 12.244 20.985 1.00 94.88 92 ALA A O 1
ATOM 702 N N . VAL A 1 93 ? -16.614 10.618 20.612 1.00 94.31 93 VAL A N 1
ATOM 703 C CA . VAL A 1 93 ? -16.029 10.142 19.351 1.00 94.31 93 VAL A CA 1
ATOM 704 C C . VAL A 1 93 ? -16.058 11.255 18.307 1.00 94.31 93 VAL A C 1
ATOM 706 O O . VAL A 1 93 ? -14.993 11.591 17.798 1.00 94.31 93 VAL A O 1
ATOM 709 N N . LEU A 1 94 ? -17.214 11.889 18.074 1.00 93.69 94 LEU A N 1
ATOM 710 C CA . LEU A 1 94 ? -17.343 13.008 17.127 1.00 93.69 94 LEU A CA 1
ATOM 711 C C . LEU A 1 94 ? -16.357 14.142 17.440 1.00 93.69 94 LEU A C 1
ATOM 713 O O . LEU A 1 94 ? -15.592 14.562 16.574 1.00 93.69 94 LEU A O 1
ATOM 717 N N . ASN A 1 95 ? -16.280 14.557 18.707 1.00 95.06 95 ASN A N 1
ATOM 718 C CA . ASN A 1 95 ? -15.356 15.603 19.155 1.00 95.06 95 ASN A CA 1
ATOM 719 C C . ASN A 1 95 ? -13.873 15.254 18.930 1.00 95.06 95 ASN A C 1
ATOM 721 O O . ASN A 1 95 ? -13.034 16.149 18.801 1.00 95.06 95 ASN A O 1
ATOM 725 N N . VAL A 1 96 ? -13.511 13.967 18.956 1.00 93.56 96 VAL A N 1
ATOM 726 C CA . VAL A 1 96 ? -12.137 13.516 18.687 1.00 93.56 96 VAL A CA 1
ATOM 727 C C . VAL A 1 96 ? -11.878 13.418 17.186 1.00 93.56 96 VAL A C 1
ATOM 729 O O . VAL A 1 96 ? -10.791 13.804 16.754 1.00 93.56 96 VAL A O 1
ATOM 732 N N . THR A 1 97 ? -12.847 12.928 16.408 1.00 91.25 97 THR A N 1
ATOM 733 C CA . THR A 1 97 ? -12.706 12.696 14.963 1.00 91.25 97 THR A CA 1
ATOM 734 C C . THR A 1 97 ? -12.795 13.968 14.127 1.00 91.25 97 THR A C 1
ATOM 736 O O . THR A 1 97 ? -12.144 14.038 13.091 1.00 91.25 97 THR A O 1
ATOM 739 N N . GLU A 1 98 ? -13.561 14.973 14.557 1.00 91.38 98 GLU A N 1
ATOM 740 C CA . GLU A 1 98 ? -13.711 16.248 13.832 1.00 91.38 98 GLU A CA 1
ATOM 741 C C . GLU A 1 98 ? -12.571 17.245 14.110 1.00 91.38 98 GLU A C 1
ATOM 743 O O . GLU A 1 98 ? -12.433 18.245 13.409 1.00 91.38 98 GLU A O 1
ATOM 748 N N . GLY A 1 99 ? -11.745 16.994 15.130 1.00 88.31 99 GLY A N 1
ATOM 749 C CA . GLY A 1 99 ? -10.655 17.886 15.532 1.00 88.31 99 GLY A CA 1
ATOM 750 C C . GLY A 1 99 ? -9.258 17.366 15.189 1.00 88.31 99 GLY A C 1
ATOM 751 O O . GLY A 1 99 ? -9.060 16.224 14.795 1.00 88.31 99 GLY A O 1
ATOM 752 N N . GLU A 1 100 ? -8.228 18.167 15.475 1.00 92.12 100 GLU A N 1
ATOM 753 C CA . GLU A 1 100 ? -6.815 17.774 15.294 1.00 92.12 100 GLU A CA 1
ATOM 754 C C . GLU A 1 100 ? -6.364 16.602 16.187 1.00 92.12 100 GLU A C 1
ATOM 756 O O . GLU A 1 100 ? -5.257 16.077 16.036 1.00 92.12 100 GLU A O 1
ATOM 761 N N . LYS A 1 101 ? -7.179 16.217 17.180 1.00 92.69 101 LYS A N 1
ATOM 762 C CA . LYS A 1 101 ? -6.844 15.146 18.126 1.00 92.69 101 LYS A CA 1
ATOM 763 C C . LYS A 1 101 ? -6.619 13.827 17.397 1.00 92.69 101 LYS A C 1
ATOM 765 O O . LYS A 1 101 ? -5.642 13.149 17.708 1.00 92.69 101 LYS A O 1
ATOM 770 N N . ILE A 1 102 ? -7.465 13.497 16.418 1.00 91.06 102 ILE A N 1
ATOM 771 C CA . ILE A 1 102 ? -7.303 12.265 15.643 1.00 91.06 102 ILE A CA 1
ATOM 772 C C . ILE A 1 102 ? -5.994 12.265 14.850 1.00 91.06 102 ILE A C 1
ATOM 774 O O . ILE A 1 102 ? -5.279 11.271 14.881 1.00 91.06 102 ILE A O 1
ATOM 778 N N . MET A 1 103 ? -5.605 13.399 14.258 1.00 88.81 103 MET A N 1
ATOM 779 C CA . MET A 1 103 ? -4.332 13.522 13.536 1.00 88.81 103 MET A CA 1
ATOM 780 C C . MET A 1 103 ? -3.127 13.345 14.467 1.00 88.81 103 MET A C 1
ATOM 782 O O . MET A 1 103 ? -2.157 12.679 14.113 1.00 88.81 103 MET A O 1
ATOM 786 N N . LYS A 1 104 ? -3.183 13.905 15.684 1.00 90.81 104 LYS A N 1
ATOM 787 C CA . LYS A 1 104 ? -2.122 13.735 16.697 1.00 90.81 104 LYS A CA 1
ATOM 788 C C . LYS A 1 104 ? -1.999 12.279 17.143 1.00 90.81 104 LYS A C 1
ATOM 790 O O . LYS A 1 104 ? -0.885 11.801 17.347 1.00 90.81 104 LYS A O 1
ATOM 795 N N . ILE A 1 105 ? -3.126 11.580 17.281 1.00 89.31 105 ILE A N 1
ATOM 796 C CA . ILE A 1 105 ? -3.164 10.145 17.581 1.00 89.31 105 ILE A CA 1
ATOM 797 C C . ILE A 1 105 ? -2.562 9.360 16.410 1.00 89.31 105 ILE A C 1
ATOM 799 O O . ILE A 1 105 ? -1.637 8.584 16.631 1.00 89.31 105 ILE A O 1
ATOM 803 N N . GLU A 1 106 ? -3.015 9.605 15.179 1.00 86.19 106 GLU A N 1
ATOM 804 C CA . GLU A 1 106 ? -2.515 8.939 13.970 1.00 86.19 106 GLU A CA 1
ATOM 805 C C . GLU A 1 106 ? -0.994 9.101 13.841 1.00 86.19 106 GLU A C 1
ATOM 807 O O . GLU A 1 106 ? -0.265 8.116 13.773 1.00 86.19 106 GLU A O 1
ATOM 812 N N . ASN A 1 107 ? -0.491 10.332 13.930 1.00 84.44 107 ASN A N 1
ATOM 813 C CA . ASN A 1 107 ? 0.940 10.603 13.827 1.00 84.44 107 ASN A CA 1
ATOM 814 C C . ASN A 1 107 ? 1.750 9.917 14.940 1.00 84.44 107 ASN A C 1
ATOM 816 O O . ASN A 1 107 ? 2.842 9.408 14.702 1.00 84.44 107 ASN A O 1
ATOM 820 N N . ARG A 1 108 ? 1.216 9.862 16.165 1.00 85.44 108 ARG A N 1
ATOM 821 C CA . ARG A 1 108 ? 1.894 9.193 17.281 1.00 85.44 108 ARG A CA 1
ATOM 822 C C . ARG A 1 108 ? 2.011 7.683 17.066 1.00 85.44 108 ARG A C 1
ATOM 824 O O . ARG A 1 108 ? 3.047 7.115 17.392 1.00 85.44 108 ARG A O 1
ATOM 831 N N . TRP A 1 109 ? 0.968 7.042 16.544 1.00 79.94 109 TRP A N 1
ATOM 832 C CA . TRP A 1 109 ? 0.945 5.586 16.377 1.00 79.94 109 TRP A CA 1
ATOM 833 C C . TRP A 1 109 ? 1.610 5.110 15.084 1.00 79.94 109 TRP A C 1
ATOM 835 O O . TRP A 1 109 ? 2.248 4.061 15.100 1.00 79.94 109 TRP A O 1
ATOM 845 N N . PHE A 1 110 ? 1.498 5.865 13.988 1.00 78.00 110 PHE A N 1
ATOM 846 C CA . PHE A 1 110 ? 2.002 5.434 12.680 1.00 78.00 110 PHE A CA 1
ATOM 847 C C . PHE A 1 110 ? 3.346 6.059 12.285 1.00 78.00 110 PHE A C 1
ATOM 849 O O . PHE A 1 110 ? 4.083 5.425 11.538 1.00 78.00 110 PHE A O 1
ATOM 856 N N . SER A 1 111 ? 3.716 7.239 12.798 1.00 69.75 111 SER A N 1
ATOM 857 C CA . SER A 1 111 ? 4.969 7.913 12.398 1.00 69.75 111 SER A CA 1
ATOM 858 C C . SER A 1 111 ? 6.140 7.665 13.348 1.00 69.75 111 SER A C 1
ATOM 860 O O . SER A 1 111 ? 7.288 7.871 12.975 1.00 69.75 111 SER A O 1
ATOM 862 N N . GLN A 1 112 ? 5.881 7.257 14.595 1.00 57.69 112 GLN A N 1
ATOM 863 C CA . GLN A 1 112 ? 6.920 7.180 15.632 1.00 57.69 112 GLN A CA 1
ATOM 864 C C . GLN A 1 112 ? 7.607 5.803 15.723 1.00 57.69 112 GLN A C 1
ATOM 866 O O . GLN A 1 112 ? 8.635 5.681 16.382 1.00 57.69 112 GLN A O 1
ATOM 871 N N . GLY A 1 113 ? 7.053 4.772 15.072 1.00 55.12 113 GLY A N 1
ATOM 872 C CA . GLY A 1 113 ? 7.570 3.394 15.097 1.00 55.12 113 GLY A CA 1
ATOM 873 C C . GLY A 1 113 ? 8.341 2.964 13.845 1.00 55.12 113 GLY A C 1
ATOM 874 O O . GLY A 1 113 ? 8.943 1.891 13.837 1.00 55.12 113 GLY A O 1
ATOM 875 N N . SER A 1 114 ? 8.336 3.776 12.788 1.00 59.03 114 SER A N 1
ATOM 876 C CA . SER A 1 114 ? 9.077 3.492 11.567 1.00 59.03 114 SER A CA 1
ATOM 877 C C . SER A 1 114 ? 10.540 3.894 11.764 1.00 59.03 114 SER A C 1
ATOM 879 O O . SER A 1 114 ? 10.924 5.026 11.478 1.00 59.03 114 SER A O 1
ATOM 881 N N . HIS A 1 115 ? 11.373 2.967 12.246 1.00 60.56 115 HIS A N 1
ATOM 882 C CA . HIS A 1 115 ? 12.840 3.046 12.148 1.00 60.56 115 HIS A CA 1
ATOM 883 C C . HIS A 1 115 ? 13.296 2.896 10.683 1.00 60.56 115 HIS A C 1
ATOM 885 O O . HIS A 1 115 ? 14.194 2.122 10.358 1.00 60.56 115 HIS A O 1
ATOM 891 N N . CYS A 1 116 ? 12.641 3.613 9.774 1.00 67.69 116 CYS A N 1
ATOM 892 C CA . CYS A 1 116 ? 13.143 3.817 8.437 1.00 67.69 116 CYS A CA 1
ATOM 893 C C . CYS A 1 116 ? 14.318 4.764 8.602 1.00 67.69 116 CYS A C 1
ATOM 895 O O . CYS A 1 116 ? 14.131 5.967 8.751 1.00 67.69 116 CYS A O 1
ATOM 897 N N . GLU A 1 117 ? 15.532 4.220 8.663 1.00 60.41 117 GLU A N 1
ATOM 898 C CA . GLU A 1 117 ? 16.682 5.057 8.374 1.00 60.41 117 GLU A CA 1
ATOM 899 C C . GLU A 1 117 ? 16.441 5.665 6.995 1.00 60.41 117 GLU A C 1
ATOM 901 O O . GLU A 1 117 ? 16.168 4.937 6.033 1.00 60.41 117 GLU A O 1
ATOM 906 N N . ASP A 1 118 ? 16.553 6.989 6.909 1.00 53.06 118 ASP A N 1
ATOM 907 C CA . ASP A 1 118 ? 16.734 7.714 5.658 1.00 53.06 118 ASP A CA 1
ATOM 908 C C . AS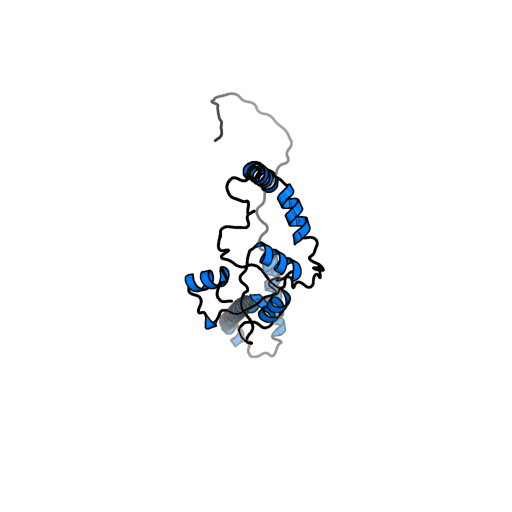P A 1 118 ? 18.094 7.311 5.076 1.00 53.06 118 ASP A C 1
ATOM 910 O O . ASP A 1 118 ? 19.026 8.104 4.982 1.00 53.06 118 ASP A O 1
ATOM 914 N N . ASN A 1 119 ? 18.254 6.035 4.738 1.00 47.47 119 ASN A N 1
ATOM 915 C CA . ASN A 1 119 ? 19.350 5.591 3.922 1.00 47.47 119 ASN A CA 1
ATOM 916 C C . ASN A 1 119 ? 19.069 6.185 2.537 1.00 47.47 119 ASN A C 1
ATOM 918 O O . ASN A 1 119 ? 18.097 5.787 1.885 1.00 47.47 119 ASN A O 1
ATOM 922 N N . PRO A 1 120 ? 19.905 7.111 2.033 1.00 47.94 120 PRO A N 1
ATOM 923 C CA . PRO A 1 120 ? 19.743 7.691 0.700 1.00 47.94 120 PRO A CA 1
ATOM 924 C C . PRO A 1 120 ? 19.987 6.661 -0.423 1.00 47.94 120 PRO A C 1
ATOM 926 O O . PRO A 1 120 ? 20.132 7.020 -1.586 1.00 47.94 120 PRO A O 1
ATOM 929 N N . THR A 1 121 ? 20.046 5.370 -0.086 1.00 44.00 121 THR A N 1
ATOM 930 C CA . THR A 1 121 ? 20.098 4.229 -0.998 1.00 44.00 121 THR A CA 1
ATOM 931 C C . THR A 1 121 ? 18.713 3.732 -1.406 1.00 44.00 121 THR A C 1
ATOM 933 O O . THR A 1 121 ? 18.616 2.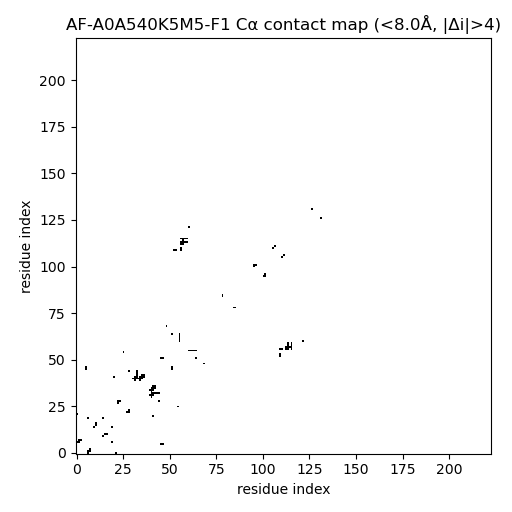689 -2.054 1.00 44.00 121 THR A O 1
ATOM 936 N N . VAL A 1 122 ? 17.634 4.474 -1.116 1.00 46.34 122 VAL A N 1
ATOM 937 C CA . VAL A 1 122 ? 16.469 4.420 -2.005 1.00 46.34 122 VAL A CA 1
ATOM 938 C C . VAL A 1 122 ? 16.990 4.884 -3.350 1.00 46.34 122 VAL A C 1
ATOM 940 O O . VAL A 1 122 ? 17.283 6.065 -3.527 1.00 46.34 122 VAL A O 1
ATOM 943 N N . SER A 1 123 ? 17.197 3.926 -4.254 1.00 46.59 123 SER A N 1
ATOM 944 C CA . SER A 1 123 ? 17.562 4.170 -5.637 1.00 46.59 123 SER A CA 1
ATOM 945 C C . SER A 1 123 ? 16.665 5.286 -6.134 1.00 46.59 123 SER A C 1
ATOM 947 O O . SER A 1 123 ? 15.467 5.095 -6.343 1.00 46.59 123 SER A O 1
ATOM 949 N N . ASN A 1 124 ? 17.233 6.483 -6.237 1.00 44.12 124 ASN A N 1
ATOM 950 C CA . ASN A 1 124 ? 16.577 7.584 -6.889 1.00 44.12 124 ASN A CA 1
ATOM 951 C C . ASN A 1 124 ? 16.291 7.021 -8.280 1.00 44.12 124 ASN A C 1
ATOM 953 O O . ASN A 1 124 ? 17.229 6.815 -9.053 1.00 44.12 124 ASN A O 1
ATOM 957 N N . ASN A 1 125 ? 15.027 6.704 -8.577 1.00 52.62 125 ASN A N 1
ATOM 958 C CA . ASN A 1 125 ? 14.562 6.241 -9.886 1.00 52.62 125 ASN A CA 1
ATOM 959 C C . ASN A 1 125 ? 14.643 7.398 -10.900 1.00 52.62 125 ASN A C 1
ATOM 961 O O . ASN A 1 125 ? 13.743 7.614 -11.707 1.00 52.62 125 ASN A O 1
ATOM 965 N N . SER A 1 126 ? 15.721 8.182 -10.824 1.00 57.28 126 SER A N 1
ATOM 966 C CA . SER A 1 126 ? 16.234 8.989 -11.903 1.00 57.28 126 SER A CA 1
ATOM 967 C C . SER A 1 126 ? 16.298 8.066 -13.103 1.00 57.28 126 SER A C 1
ATOM 969 O O . SER A 1 126 ? 17.009 7.059 -13.091 1.00 57.28 126 SER A O 1
ATOM 971 N N . LEU A 1 127 ? 15.473 8.368 -14.100 1.00 61.59 127 LEU A N 1
ATOM 972 C CA . LEU A 1 127 ? 15.512 7.709 -15.390 1.00 61.59 127 LEU A CA 1
ATOM 973 C C . LEU A 1 127 ? 16.893 7.997 -15.985 1.00 61.59 127 LEU A C 1
ATOM 975 O O . LEU A 1 127 ? 17.114 9.026 -16.619 1.00 61.59 127 LEU A O 1
ATOM 979 N N . GLY A 1 128 ? 17.847 7.115 -15.690 1.00 68.50 128 GLY A N 1
ATOM 980 C CA . GLY A 1 128 ? 19.193 7.184 -16.227 1.00 68.50 128 GLY A CA 1
ATOM 981 C C . GLY A 1 128 ? 19.163 7.023 -17.742 1.00 68.50 128 GLY A C 1
ATOM 982 O O . GLY A 1 128 ? 18.187 6.539 -18.316 1.00 68.50 128 GLY A O 1
ATOM 983 N N . LEU A 1 129 ? 20.260 7.398 -18.397 1.00 65.75 129 LEU A N 1
ATOM 984 C CA . LEU A 1 129 ? 20.427 7.261 -19.849 1.00 65.75 129 LEU A CA 1
ATOM 985 C C . LEU A 1 129 ? 20.149 5.827 -20.349 1.00 65.75 129 LEU A C 1
ATOM 987 O O . LEU A 1 129 ? 19.690 5.658 -21.475 1.00 65.75 129 LEU A O 1
ATOM 991 N N . GLU A 1 130 ? 20.329 4.822 -19.484 1.00 72.75 130 GLU A N 1
ATOM 992 C CA . GLU A 1 130 ? 19.964 3.415 -19.712 1.00 72.75 130 GLU A CA 1
ATOM 993 C C . GLU A 1 130 ? 18.484 3.221 -20.080 1.00 72.75 130 GLU A C 1
ATOM 995 O O . GLU A 1 130 ? 18.166 2.514 -21.035 1.00 72.75 130 GLU A O 1
ATOM 1000 N N . SER A 1 131 ? 17.560 3.911 -19.402 1.00 79.50 131 SER A N 1
ATOM 1001 C CA . SER A 1 131 ? 16.122 3.823 -19.707 1.00 79.50 131 SER A CA 1
ATOM 1002 C C . SER A 1 131 ? 15.754 4.451 -21.056 1.00 79.50 131 SER A C 1
ATOM 1004 O O . SER A 1 131 ? 14.675 4.188 -21.585 1.00 79.50 131 SER A O 1
ATOM 1006 N N . PHE A 1 132 ? 16.641 5.266 -21.636 1.00 83.38 132 PHE A N 1
ATOM 1007 C CA . PHE A 1 132 ? 16.422 5.970 -22.902 1.00 83.38 132 PHE A CA 1
ATOM 1008 C C . PHE A 1 132 ? 17.305 5.464 -24.044 1.00 83.38 132 PHE A C 1
ATOM 1010 O O . PHE A 1 132 ? 17.331 6.072 -25.117 1.00 83.38 132 PHE A O 1
ATOM 1017 N N . TRP A 1 133 ? 17.990 4.334 -23.860 1.00 85.94 133 TRP A N 1
ATOM 1018 C CA . TRP A 1 133 ? 18.913 3.783 -24.850 1.00 85.94 133 TRP A CA 1
ATOM 1019 C C . TRP A 1 133 ? 18.280 3.606 -26.241 1.00 85.94 133 TRP A C 1
ATOM 1021 O O . TRP A 1 133 ? 18.909 3.918 -27.251 1.00 85.94 133 TRP A O 1
ATOM 1031 N N . GLY A 1 134 ? 17.001 3.217 -26.307 1.00 89.31 134 GLY A N 1
ATOM 1032 C CA . GLY A 1 134 ? 16.268 3.092 -27.571 1.00 89.31 134 GLY A CA 1
ATOM 1033 C C . GLY A 1 134 ? 16.148 4.407 -28.354 1.00 89.31 134 GLY A C 1
ATOM 1034 O O . GLY A 1 134 ? 16.320 4.413 -29.571 1.00 89.31 134 GLY A O 1
ATOM 1035 N N . LEU A 1 135 ? 15.924 5.536 -27.673 1.00 90.69 135 LEU A N 1
ATOM 1036 C CA . LEU A 1 135 ? 15.854 6.852 -28.321 1.00 90.69 135 LEU A CA 1
ATOM 1037 C C . LEU A 1 135 ? 17.228 7.298 -28.830 1.00 90.69 135 LEU A C 1
ATOM 1039 O O . LEU A 1 135 ? 17.334 7.789 -29.955 1.00 90.69 135 LEU A O 1
ATOM 1043 N N . PHE A 1 136 ? 18.282 7.071 -28.041 1.00 90.31 136 PHE A N 1
ATOM 1044 C CA . PHE A 1 136 ? 19.657 7.348 -28.463 1.00 90.31 136 PHE A CA 1
ATOM 1045 C C . PHE A 1 136 ? 20.073 6.503 -29.670 1.00 90.31 136 PHE A C 1
ATOM 1047 O O . PHE A 1 136 ? 20.707 7.025 -30.587 1.00 90.31 136 PHE A O 1
ATOM 1054 N N . LEU A 1 137 ? 19.671 5.229 -29.714 1.00 93.50 137 LEU A N 1
ATOM 1055 C CA . LEU A 1 137 ? 19.932 4.342 -30.847 1.00 93.50 137 LEU A CA 1
ATOM 1056 C C . LEU A 1 137 ? 19.282 4.875 -32.132 1.00 93.50 137 LEU A C 1
ATOM 1058 O O . LEU A 1 137 ? 19.947 4.988 -33.160 1.00 93.50 137 LEU A O 1
ATOM 1062 N N . ILE A 1 138 ? 17.999 5.245 -32.067 1.00 95.31 138 ILE A N 1
ATOM 1063 C CA . ILE A 1 138 ? 17.252 5.756 -33.226 1.00 95.31 138 ILE A CA 1
ATOM 1064 C C . ILE A 1 138 ? 17.866 7.068 -33.727 1.00 95.31 138 ILE A C 1
ATOM 1066 O O . ILE A 1 138 ? 18.135 7.205 -34.922 1.00 95.31 138 ILE A O 1
ATOM 1070 N N . ALA A 1 139 ? 18.135 8.013 -32.820 1.00 95.19 139 ALA A N 1
ATOM 1071 C CA . ALA A 1 139 ? 18.752 9.291 -33.165 1.00 95.19 139 ALA A CA 1
ATOM 1072 C C . ALA A 1 139 ? 20.160 9.109 -33.761 1.00 95.19 139 ALA A C 1
ATOM 1074 O O . ALA A 1 139 ? 20.504 9.754 -34.754 1.00 95.19 139 ALA A O 1
ATOM 1075 N N . GLY A 1 140 ? 20.955 8.191 -33.201 1.00 94.75 140 GLY A N 1
ATOM 1076 C CA . GLY A 1 140 ? 22.290 7.861 -33.697 1.00 94.75 140 GLY A CA 1
ATOM 1077 C C . GLY A 1 140 ? 22.267 7.274 -35.108 1.00 94.75 140 GLY A C 1
ATOM 1078 O O . GLY A 1 140 ? 22.992 7.749 -35.982 1.00 94.75 140 GLY A O 1
ATOM 1079 N N . VAL A 1 141 ? 21.396 6.293 -35.365 1.00 97.00 141 VAL A N 1
ATOM 1080 C CA . VAL A 1 141 ? 21.254 5.678 -36.697 1.00 97.00 141 VAL A CA 1
ATOM 1081 C C . VAL A 1 141 ? 20.781 6.702 -37.730 1.00 97.00 141 VAL A C 1
ATOM 1083 O O . VAL A 1 141 ? 21.352 6.770 -38.819 1.00 97.00 141 VAL A O 1
ATOM 1086 N N . ALA A 1 142 ? 19.792 7.533 -37.388 1.00 97.38 142 ALA A N 1
ATOM 1087 C CA . ALA A 1 142 ? 19.307 8.589 -38.276 1.00 97.38 142 ALA A CA 1
ATOM 1088 C C . ALA A 1 142 ? 20.412 9.606 -38.618 1.00 97.38 142 ALA A C 1
ATOM 1090 O O . ALA A 1 142 ? 20.571 9.973 -39.784 1.00 97.38 142 ALA A O 1
ATOM 1091 N N . SER A 1 143 ? 21.212 10.006 -37.623 1.00 97.00 143 SER A N 1
ATOM 1092 C CA . SER A 1 143 ? 22.340 10.929 -37.799 1.00 97.00 143 SER A CA 1
ATOM 1093 C C . SER A 1 143 ? 23.431 10.349 -38.708 1.00 97.00 143 SER A C 1
ATOM 1095 O O . SER A 1 143 ? 23.850 10.998 -39.668 1.00 97.00 143 SER A O 1
ATOM 1097 N N . ILE A 1 144 ? 23.838 9.093 -38.481 1.00 96.81 144 ILE A N 1
ATOM 1098 C CA . ILE A 1 144 ? 24.836 8.410 -39.321 1.00 96.81 144 ILE A CA 1
ATOM 1099 C C . ILE A 1 144 ? 24.323 8.264 -40.757 1.00 96.81 144 ILE A C 1
ATOM 1101 O O . ILE A 1 144 ? 25.065 8.537 -41.700 1.00 96.81 144 ILE A O 1
ATOM 1105 N N . LEU A 1 145 ? 23.059 7.872 -40.941 1.00 96.81 145 LEU A N 1
ATOM 1106 C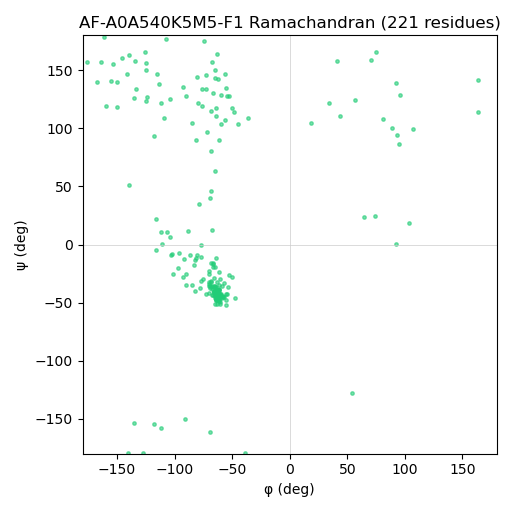 CA . LEU A 1 145 ? 22.471 7.710 -42.270 1.00 96.81 145 LEU A CA 1
ATOM 1107 C C . LEU A 1 145 ? 22.444 9.038 -43.038 1.00 96.81 145 LEU A C 1
ATOM 1109 O O . LEU A 1 145 ? 22.843 9.078 -44.202 1.00 96.81 145 LEU A O 1
ATOM 1113 N N . ALA A 1 146 ? 22.042 10.130 -42.383 1.00 96.62 146 ALA A N 1
ATOM 1114 C CA . ALA A 1 146 ? 22.068 11.465 -42.974 1.00 96.62 146 ALA A CA 1
ATOM 1115 C C . ALA A 1 146 ? 23.495 11.889 -43.366 1.00 96.62 146 ALA A C 1
ATOM 1117 O O . ALA A 1 146 ? 23.705 12.391 -44.472 1.00 96.62 146 ALA A O 1
ATOM 1118 N N . LEU A 1 147 ? 24.483 11.625 -42.503 1.00 95.81 147 LEU A N 1
ATOM 1119 C CA . LEU A 1 147 ? 25.891 11.931 -42.765 1.00 95.81 147 LEU A CA 1
ATOM 1120 C C . LEU A 1 147 ? 26.431 11.131 -43.959 1.00 95.81 147 LEU A C 1
ATOM 1122 O O . LEU A 1 147 ? 27.113 11.696 -44.814 1.00 95.81 147 LEU A O 1
ATOM 1126 N N . VAL A 1 148 ? 26.082 9.846 -44.072 1.00 95.44 148 VAL A N 1
ATOM 1127 C CA . VAL A 1 148 ? 26.453 9.004 -45.222 1.00 95.44 148 VAL A CA 1
ATOM 1128 C C . VAL A 1 148 ? 25.811 9.519 -46.510 1.00 95.44 148 VAL A C 1
ATOM 1130 O O . VAL A 1 148 ? 26.510 9.662 -47.512 1.00 95.44 148 VAL A O 1
ATOM 1133 N N . ILE A 1 149 ? 24.516 9.849 -46.497 1.00 94.88 149 ILE A N 1
ATOM 1134 C CA . ILE A 1 149 ? 23.819 10.404 -47.670 1.00 94.88 149 ILE A CA 1
ATOM 1135 C C . ILE A 1 149 ? 24.470 11.721 -48.105 1.00 94.88 149 ILE A C 1
ATOM 1137 O O . ILE A 1 149 ? 24.726 11.918 -49.296 1.00 94.88 149 ILE A O 1
ATOM 1141 N N . PHE A 1 150 ? 24.782 12.602 -47.153 1.00 93.25 150 PHE A N 1
ATOM 1142 C CA . PHE A 1 150 ? 25.461 13.864 -47.428 1.00 93.25 150 PHE A CA 1
ATOM 1143 C C . PHE A 1 150 ? 26.859 13.639 -48.014 1.00 93.25 150 PHE A C 1
ATOM 1145 O O . PHE A 1 150 ? 27.191 14.225 -49.043 1.00 93.25 150 PHE A O 1
ATOM 1152 N N . ALA A 1 151 ? 27.653 12.743 -47.422 1.00 90.12 151 ALA A N 1
ATOM 1153 C CA . ALA A 1 151 ? 28.987 12.408 -47.910 1.00 90.12 151 ALA A CA 1
ATOM 1154 C C . ALA A 1 151 ? 28.946 11.816 -49.326 1.00 90.12 151 ALA A C 1
ATOM 1156 O O . ALA A 1 151 ? 29.711 12.249 -50.184 1.00 90.12 151 ALA A O 1
ATOM 1157 N N . VAL A 1 152 ? 28.033 10.880 -49.605 1.00 89.94 152 VAL A N 1
ATOM 1158 C CA . VAL A 1 152 ? 27.864 10.291 -50.944 1.00 89.94 152 VAL A CA 1
ATOM 1159 C C . VAL A 1 152 ? 27.416 11.345 -51.952 1.00 89.94 152 VAL A C 1
ATOM 1161 O O . VAL A 1 152 ? 27.983 11.416 -53.038 1.00 89.94 152 VAL A O 1
ATOM 1164 N N . SER A 1 153 ? 26.454 12.198 -51.594 1.00 87.12 153 SER A N 1
ATOM 1165 C CA . SER A 1 153 ? 25.965 13.273 -52.470 1.00 87.12 153 SER A CA 1
ATOM 1166 C C . SER A 1 153 ? 27.065 14.291 -52.776 1.00 87.12 153 SER A C 1
ATOM 1168 O O . SER A 1 153 ? 27.251 14.687 -53.927 1.00 87.12 153 SER A O 1
ATOM 1170 N N . PHE A 1 154 ? 27.845 14.668 -51.761 1.00 86.06 154 PHE A N 1
ATOM 1171 C CA . PHE A 1 154 ? 28.993 15.553 -51.904 1.00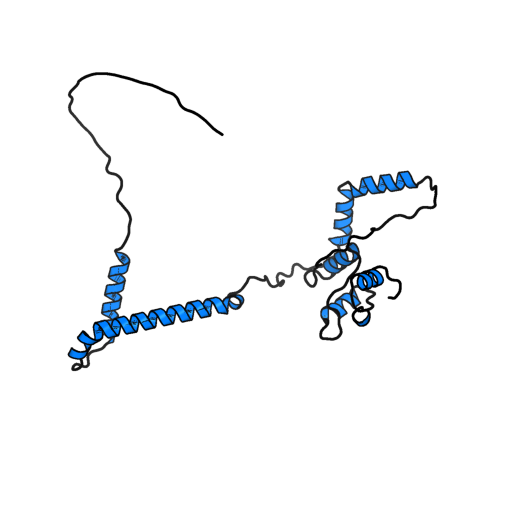 86.06 154 PHE A CA 1
ATOM 1172 C C . PHE A 1 154 ? 30.089 14.913 -52.759 1.00 86.06 154 PHE A C 1
ATOM 1174 O O . PHE A 1 154 ? 30.604 15.565 -53.666 1.00 86.06 154 PHE A O 1
ATOM 1181 N N . LEU A 1 155 ? 30.428 13.641 -52.524 1.00 83.00 155 LEU A N 1
ATOM 1182 C CA . LEU A 1 155 ? 31.407 12.934 -53.343 1.00 83.00 155 LEU A CA 1
ATOM 1183 C C . LEU A 1 155 ? 30.912 12.820 -54.778 1.00 83.00 155 LEU A C 1
ATOM 1185 O O . LEU A 1 155 ? 31.641 13.248 -55.650 1.00 83.00 155 LEU A O 1
ATOM 1189 N N . HIS A 1 156 ? 29.694 12.349 -55.044 1.00 79.94 156 HIS A N 1
ATOM 1190 C CA . HIS A 1 156 ? 29.153 12.224 -56.403 1.00 79.94 156 HIS A CA 1
ATOM 1191 C C . HIS A 1 156 ? 29.161 13.565 -57.151 1.00 79.94 156 HIS A C 1
ATOM 1193 O O . HIS A 1 156 ? 29.632 13.648 -58.287 1.00 79.94 156 HIS A O 1
ATOM 1199 N N . ASN A 1 157 ? 28.725 14.644 -56.492 1.00 78.50 157 ASN A N 1
ATOM 1200 C CA . ASN A 1 157 ? 28.724 15.970 -57.098 1.00 78.50 157 ASN A CA 1
ATOM 1201 C C . ASN A 1 157 ? 30.133 16.551 -57.286 1.00 78.50 157 ASN A C 1
ATOM 1203 O O . ASN A 1 157 ? 30.307 17.393 -58.147 1.00 78.50 157 ASN A O 1
ATOM 1207 N N . ASN A 1 158 ? 31.152 16.116 -56.542 1.00 72.44 158 ASN A N 1
ATOM 1208 C CA . ASN A 1 158 ? 32.539 16.571 -56.730 1.00 72.44 158 ASN A CA 1
ATOM 1209 C C . ASN A 1 158 ? 33.423 15.545 -57.468 1.00 72.44 158 ASN A C 1
ATOM 1211 O O . ASN A 1 158 ? 34.548 15.856 -57.858 1.00 72.44 158 ASN A O 1
ATOM 1215 N N . TRP A 1 159 ? 32.929 14.327 -57.695 1.00 63.66 159 TRP A N 1
ATOM 1216 C CA . TRP A 1 159 ? 33.642 13.214 -58.324 1.00 63.66 159 TRP A CA 1
ATOM 1217 C C . TRP A 1 159 ? 33.918 13.501 -59.796 1.00 63.66 159 TRP A C 1
ATOM 1219 O O . TRP A 1 159 ? 35.006 13.211 -60.285 1.00 63.66 159 TRP A O 1
ATOM 1229 N N . HIS A 1 160 ? 32.993 14.183 -60.480 1.00 60.94 160 HIS A N 1
ATOM 1230 C CA . HIS A 1 160 ? 33.213 14.643 -61.853 1.00 60.94 160 HIS A CA 1
ATOM 1231 C C . HIS A 1 160 ? 34.395 15.630 -61.972 1.00 60.94 160 HIS A C 1
ATOM 1233 O O . HIS A 1 160 ? 35.014 15.717 -63.027 1.00 60.94 160 HIS A O 1
ATOM 1239 N N . ILE A 1 161 ? 34.762 16.317 -60.881 1.00 59.62 161 ILE A N 1
ATOM 1240 C CA . ILE A 1 161 ? 35.934 17.206 -60.800 1.00 59.62 161 ILE A CA 1
ATOM 1241 C C . ILE A 1 161 ? 37.182 16.428 -60.341 1.00 59.62 161 ILE A C 1
ATOM 1243 O O . ILE A 1 161 ? 38.296 16.700 -60.790 1.00 59.62 161 ILE A O 1
ATOM 1247 N N . LEU A 1 162 ? 37.017 15.440 -59.453 1.00 55.41 162 LEU A N 1
ATOM 1248 C CA . LEU A 1 162 ? 38.114 14.634 -58.901 1.00 55.41 162 LEU A CA 1
ATOM 1249 C C . LEU A 1 162 ? 38.668 13.590 -59.885 1.00 55.41 162 LEU A C 1
ATOM 1251 O O . LEU A 1 162 ? 39.869 13.326 -59.840 1.00 55.41 162 LEU A O 1
ATOM 1255 N N . ASN A 1 163 ? 37.857 13.072 -60.812 1.00 56.66 163 ASN A N 1
ATOM 1256 C CA . ASN A 1 163 ? 38.299 12.101 -61.822 1.00 56.66 163 ASN A CA 1
ATOM 1257 C C . ASN A 1 163 ? 39.299 12.666 -62.849 1.00 56.66 163 ASN A C 1
ATOM 1259 O O . ASN A 1 163 ? 40.042 11.901 -63.455 1.00 56.66 163 ASN A O 1
ATOM 1263 N N . HIS A 1 164 ? 39.396 13.990 -63.014 1.00 53.09 164 HIS A N 1
ATOM 1264 C CA . HIS A 1 164 ? 40.462 14.609 -63.819 1.00 53.09 164 HIS A CA 1
ATOM 1265 C C . HIS A 1 164 ? 41.797 14.759 -63.066 1.00 53.09 164 HIS A C 1
ATOM 1267 O O . HIS A 1 164 ? 42.817 15.062 -63.681 1.00 53.09 164 HIS A O 1
ATOM 1273 N N . ALA A 1 165 ? 41.815 14.548 -61.747 1.00 47.44 165 ALA A N 1
ATOM 1274 C CA . ALA A 1 165 ? 42.992 14.743 -60.898 1.00 47.44 165 ALA A CA 1
ATOM 1275 C C . ALA A 1 165 ? 43.678 13.426 -60.484 1.00 47.44 165 ALA A C 1
ATOM 1277 O O . ALA A 1 165 ? 44.625 13.446 -59.695 1.00 47.44 165 ALA A O 1
ATOM 1278 N N . GLU A 1 166 ? 43.240 12.281 -61.015 1.00 50.66 166 GLU A N 1
ATOM 1279 C CA . GLU A 1 166 ? 43.737 10.945 -60.655 1.00 50.66 166 GLU A CA 1
ATOM 1280 C C . GLU A 1 166 ? 45.086 10.581 -61.324 1.00 50.66 166 GLU A C 1
ATOM 1282 O O . GLU A 1 166 ? 45.366 9.430 -61.638 1.00 50.66 166 GLU A O 1
ATOM 1287 N N . TYR A 1 167 ? 45.970 11.570 -61.506 1.00 50.12 167 TYR A N 1
ATOM 1288 C CA . TYR A 1 167 ? 47.392 11.357 -61.804 1.00 50.12 167 TYR A CA 1
ATOM 1289 C C . TYR A 1 167 ? 48.277 12.358 -61.047 1.00 50.12 167 TYR A C 1
ATOM 1291 O O . TYR A 1 167 ? 49.114 13.041 -61.621 1.00 50.12 167 TYR A O 1
ATOM 1299 N N . SER A 1 168 ? 48.104 12.498 -59.731 1.00 43.19 168 SER A N 1
ATOM 1300 C CA . SER A 1 168 ? 49.215 12.953 -58.886 1.00 43.19 168 SER A CA 1
ATOM 1301 C C . SER A 1 168 ? 49.004 12.578 -57.426 1.00 43.19 168 SER A C 1
ATOM 1303 O O . SER A 1 168 ? 48.047 12.986 -56.768 1.00 43.19 168 SER A O 1
ATOM 1305 N N . ARG A 1 169 ? 49.935 11.777 -56.908 1.00 55.72 169 ARG A N 1
ATOM 1306 C CA . ARG A 1 169 ? 50.036 11.342 -55.514 1.00 55.72 169 ARG A CA 1
ATOM 1307 C C . ARG A 1 169 ? 50.401 12.541 -54.622 1.00 55.72 169 ARG A C 1
ATOM 1309 O O . ARG A 1 169 ? 51.554 12.697 -54.235 1.00 55.72 169 ARG A O 1
ATOM 1316 N N . ALA A 1 170 ? 49.418 13.367 -54.261 1.00 47.41 170 ALA A N 1
ATOM 1317 C CA . ALA A 1 170 ? 49.554 14.393 -53.225 1.00 47.41 170 ALA A CA 1
ATOM 1318 C C . ALA A 1 170 ? 48.360 14.370 -52.249 1.00 47.41 170 ALA A C 1
ATOM 1320 O O . ALA A 1 170 ? 47.201 14.247 -52.635 1.00 47.41 170 ALA A O 1
ATOM 1321 N N . SER A 1 171 ? 48.691 14.423 -50.957 1.00 60.44 171 SER A N 1
ATOM 1322 C CA . SER A 1 171 ? 47.879 14.020 -49.800 1.00 60.44 171 SER A CA 1
ATOM 1323 C C . SER A 1 171 ? 46.445 14.578 -49.748 1.00 60.44 171 SER A C 1
ATOM 1325 O O . SER A 1 171 ? 46.229 15.778 -49.557 1.00 60.44 171 SER A O 1
ATOM 1327 N N . LYS A 1 172 ? 45.465 13.661 -49.792 1.00 63.41 172 LYS A N 1
ATOM 1328 C CA . LYS A 1 172 ? 44.014 13.892 -49.618 1.00 63.41 172 LYS A CA 1
ATOM 1329 C C . LYS A 1 172 ? 43.681 14.709 -48.353 1.00 63.41 172 LYS A C 1
ATOM 1331 O O . LYS A 1 172 ? 42.715 15.465 -48.340 1.00 63.41 172 LYS A O 1
ATOM 1336 N N . TRP A 1 173 ? 44.532 14.627 -47.329 1.00 58.91 173 TRP A N 1
ATOM 1337 C CA . TRP A 1 173 ? 44.394 15.32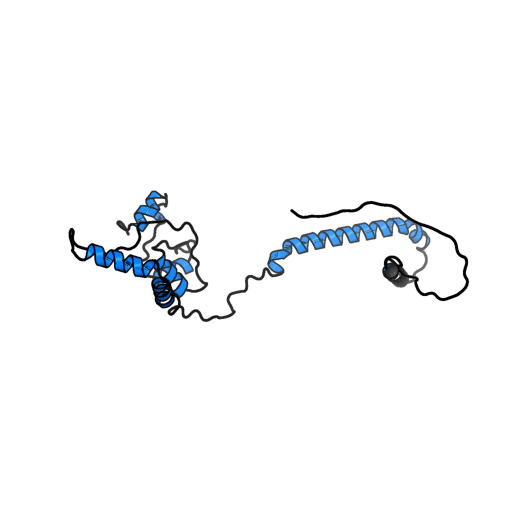7 -46.048 1.00 58.91 173 TRP A CA 1
ATOM 1338 C C . TRP A 1 173 ? 44.499 16.857 -46.142 1.00 58.91 173 TRP A C 1
ATOM 1340 O O . TRP A 1 173 ? 43.862 17.554 -45.357 1.00 58.91 173 TRP A O 1
ATOM 1350 N N . ARG A 1 174 ? 45.242 17.408 -47.115 1.00 60.59 174 ARG A N 1
ATOM 1351 C CA . ARG A 1 174 ? 45.323 18.873 -47.289 1.00 60.59 174 ARG A CA 1
ATOM 1352 C C . ARG A 1 174 ? 44.017 19.475 -47.808 1.00 60.59 174 ARG A C 1
ATOM 1354 O O . ARG A 1 174 ? 43.681 20.588 -47.431 1.00 60.59 174 ARG A O 1
ATOM 1361 N N . ARG A 1 175 ? 43.268 18.732 -48.631 1.00 60.56 175 ARG A N 1
ATOM 1362 C CA . ARG A 1 175 ? 41.977 19.188 -49.174 1.00 60.56 175 ARG A CA 1
ATOM 1363 C C . ARG A 1 175 ? 40.857 19.060 -48.146 1.00 60.56 175 ARG A C 1
ATOM 1365 O O . ARG A 1 175 ? 40.038 19.960 -48.055 1.00 60.56 175 ARG A O 1
ATOM 1372 N N . VAL A 1 176 ? 40.871 17.995 -47.337 1.00 70.12 176 VAL A N 1
ATOM 1373 C CA . VAL A 1 176 ? 39.948 17.849 -46.196 1.00 70.12 176 VAL A CA 1
ATOM 1374 C C . VAL A 1 176 ? 40.161 18.981 -45.190 1.00 70.12 176 VAL A C 1
ATOM 1376 O O . VAL A 1 176 ? 39.187 19.595 -44.774 1.00 70.12 176 VAL A O 1
ATOM 1379 N N . ARG A 1 177 ? 41.420 19.324 -44.874 1.00 71.69 177 ARG A N 1
ATOM 1380 C CA . ARG A 1 177 ? 41.737 20.471 -44.010 1.00 71.69 177 ARG A CA 1
ATOM 1381 C C . ARG A 1 177 ? 41.231 21.795 -44.598 1.00 71.69 177 ARG A C 1
ATOM 1383 O O . ARG A 1 177 ? 40.573 22.533 -43.883 1.00 71.69 177 ARG A O 1
ATOM 1390 N N . ALA A 1 178 ? 41.463 22.051 -45.888 1.00 69.94 178 ALA A N 1
ATOM 1391 C CA . ALA A 1 178 ? 40.989 23.274 -46.543 1.00 69.94 178 ALA A CA 1
ATOM 1392 C C . ALA A 1 178 ? 39.452 23.379 -46.584 1.00 69.94 178 ALA A C 1
ATOM 1394 O O . ALA A 1 178 ? 38.902 24.460 -46.424 1.00 69.94 178 ALA A O 1
ATOM 1395 N N . MET A 1 179 ? 38.741 22.261 -46.766 1.00 64.44 179 MET A N 1
ATOM 1396 C CA . MET A 1 179 ? 37.274 22.261 -46.744 1.00 64.44 179 MET A CA 1
ATOM 1397 C C . MET A 1 179 ? 36.721 22.513 -45.334 1.00 64.44 179 MET A C 1
ATOM 1399 O O . MET A 1 179 ? 35.703 23.181 -45.196 1.00 64.44 179 MET A O 1
ATOM 1403 N N . PHE A 1 180 ? 37.398 21.993 -44.304 1.00 69.19 180 PHE A N 1
ATOM 1404 C CA . PHE A 1 180 ? 37.051 22.230 -42.901 1.00 69.19 180 PHE A CA 1
ATOM 1405 C C . PHE A 1 180 ? 37.244 23.704 -42.524 1.00 69.19 180 PHE A C 1
ATOM 1407 O O . PHE A 1 180 ? 36.395 24.282 -41.865 1.00 69.19 180 PHE A O 1
ATOM 1414 N N . GLU A 1 181 ? 38.313 24.325 -43.022 1.00 67.25 181 GLU A N 1
ATOM 1415 C CA . GLU A 1 181 ? 38.626 25.746 -42.822 1.00 67.25 181 GLU A CA 1
ATOM 1416 C C . GLU A 1 181 ? 37.607 26.666 -43.523 1.00 67.25 181 GLU A C 1
ATOM 1418 O O . GLU A 1 181 ? 37.163 27.649 -42.944 1.00 67.25 181 GLU A O 1
ATOM 1423 N N . ILE A 1 182 ? 37.138 26.301 -44.725 1.00 65.44 182 ILE A N 1
ATOM 1424 C CA . ILE A 1 182 ? 36.057 27.023 -45.429 1.00 65.44 182 ILE A CA 1
ATOM 1425 C C . ILE A 1 182 ? 34.704 26.868 -44.716 1.00 65.44 182 ILE A C 1
ATOM 1427 O O . ILE A 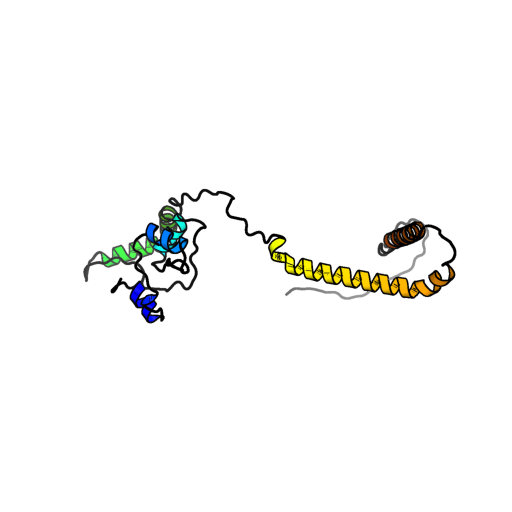1 182 ? 33.861 27.757 -44.803 1.00 65.44 182 ILE A O 1
ATOM 1431 N N . PHE A 1 183 ? 34.464 25.737 -44.052 1.00 59.09 183 PHE A N 1
ATOM 1432 C CA . PHE A 1 183 ? 33.244 25.521 -43.274 1.00 59.09 183 PHE A CA 1
ATOM 1433 C C . PHE A 1 183 ? 33.259 26.351 -41.979 1.00 59.09 183 PHE A C 1
ATOM 1435 O O . PHE A 1 183 ? 32.271 27.014 -41.679 1.00 59.09 183 PHE A O 1
ATOM 1442 N N . ASP A 1 184 ? 34.405 26.398 -41.292 1.00 63.16 184 ASP A N 1
ATOM 1443 C CA . ASP A 1 184 ? 34.638 27.209 -40.086 1.00 63.16 184 ASP A CA 1
ATOM 1444 C C . ASP A 1 184 ? 34.494 28.723 -40.365 1.00 63.16 184 ASP A C 1
ATOM 1446 O O . ASP A 1 184 ? 33.859 29.451 -39.603 1.00 63.16 184 ASP A O 1
ATOM 1450 N N . ASP A 1 185 ? 34.974 29.193 -41.524 1.00 56.00 185 ASP A N 1
ATOM 1451 C CA . ASP A 1 185 ? 34.850 30.598 -41.958 1.00 56.00 185 ASP A CA 1
ATOM 1452 C C . ASP A 1 185 ? 33.401 30.991 -42.322 1.00 56.00 185 ASP A C 1
ATOM 1454 O O . ASP A 1 185 ? 32.995 32.154 -42.230 1.00 56.00 185 ASP A O 1
ATOM 1458 N N . LYS A 1 186 ? 32.571 30.010 -42.706 1.00 46.47 186 LYS A N 1
ATOM 1459 C CA . LYS A 1 186 ? 31.185 30.249 -43.134 1.00 46.47 186 LYS A CA 1
ATOM 1460 C C . LYS A 1 186 ? 30.175 30.202 -41.986 1.00 46.47 186 LYS A C 1
ATOM 1462 O O . LYS A 1 186 ? 29.150 30.872 -42.095 1.00 46.47 186 LYS A O 1
ATOM 1467 N N . ASP A 1 187 ? 30.473 29.494 -40.894 1.00 50.12 187 ASP A N 1
ATOM 1468 C CA . ASP A 1 187 ? 29.591 29.409 -39.715 1.00 50.12 187 ASP A CA 1
ATOM 1469 C C . ASP A 1 187 ? 29.740 30.602 -38.743 1.00 50.12 187 ASP A C 1
ATOM 1471 O O . ASP A 1 187 ? 28.832 30.882 -37.961 1.00 50.12 187 ASP A O 1
ATOM 1475 N N . LEU A 1 188 ? 30.825 31.387 -38.823 1.00 47.59 188 LEU A N 1
ATOM 1476 C CA . LEU A 1 188 ? 31.017 32.571 -37.963 1.00 47.59 188 LEU A CA 1
ATOM 1477 C C . LEU A 1 188 ? 30.383 33.871 -38.494 1.00 47.59 188 LEU A C 1
ATOM 1479 O O . LEU A 1 188 ? 30.331 34.860 -37.761 1.00 47.59 188 LEU A O 1
ATOM 1483 N N . SER A 1 189 ? 29.881 33.907 -39.737 1.00 53.28 189 SER A N 1
ATOM 1484 C CA . SER A 1 189 ? 29.424 35.159 -40.374 1.00 53.28 189 SER A CA 1
ATOM 1485 C C . SER A 1 189 ? 27.913 35.301 -40.601 1.00 53.28 189 SER A C 1
ATOM 1487 O O . SER A 1 189 ? 27.474 36.357 -41.064 1.00 53.28 189 SER A O 1
ATOM 1489 N N . SER A 1 190 ? 27.074 34.327 -40.228 1.00 49.06 190 SER A N 1
ATOM 1490 C CA . SER A 1 190 ? 25.618 34.458 -40.403 1.00 49.06 190 SER A CA 1
ATOM 1491 C C . SER A 1 190 ? 24.846 34.641 -39.091 1.00 49.06 190 SER A C 1
ATOM 1493 O O . SER A 1 190 ? 24.619 33.692 -38.350 1.00 49.06 190 SER A O 1
ATOM 1495 N N . HIS A 1 191 ? 24.352 35.878 -38.929 1.00 44.16 191 HIS A N 1
ATOM 1496 C CA . HIS A 1 191 ? 23.314 36.395 -38.019 1.00 44.16 191 HIS A CA 1
ATOM 1497 C C . HIS A 1 191 ? 23.739 37.015 -36.674 1.00 44.16 191 HIS A C 1
ATOM 1499 O O . HIS A 1 191 ? 23.562 36.432 -35.613 1.00 44.16 191 HIS A O 1
ATOM 1505 N N . ASN A 1 192 ? 24.046 38.320 -36.704 1.00 36.53 192 ASN A N 1
ATOM 1506 C CA . ASN A 1 192 ? 23.502 39.251 -35.707 1.00 36.53 192 ASN A CA 1
ATOM 1507 C C . ASN A 1 192 ? 22.629 40.316 -36.390 1.00 36.53 192 ASN A C 1
ATOM 1509 O O . ASN A 1 192 ? 23.085 41.308 -36.948 1.00 36.53 192 ASN A O 1
ATOM 1513 N N . PHE A 1 193 ? 21.339 39.993 -36.418 1.00 39.09 193 PHE A N 1
ATOM 1514 C CA . PHE A 1 193 ? 20.201 40.855 -36.105 1.00 39.09 193 PHE A CA 1
ATOM 1515 C C . PHE A 1 193 ? 20.413 42.391 -36.120 1.00 39.09 193 PHE A C 1
ATOM 1517 O O . PHE A 1 193 ? 20.921 42.984 -35.177 1.00 39.09 193 PHE A O 1
ATOM 1524 N N . LYS A 1 194 ? 19.897 43.005 -37.194 1.00 39.59 194 LYS A N 1
ATOM 1525 C CA . LYS A 1 194 ? 19.072 44.232 -37.262 1.00 39.59 194 LYS A CA 1
ATOM 1526 C C . LYS A 1 194 ? 19.489 45.445 -36.399 1.00 39.59 194 LYS A C 1
ATOM 1528 O O . LYS A 1 194 ? 19.272 45.482 -35.192 1.00 39.59 194 LYS A O 1
ATOM 1533 N N . SER A 1 195 ? 19.948 46.503 -37.076 1.00 35.62 195 SER A N 1
ATOM 1534 C CA . SER A 1 195 ? 20.284 47.805 -36.487 1.00 35.62 195 SER A CA 1
ATOM 1535 C C . SER A 1 195 ? 19.075 48.542 -35.887 1.00 35.62 195 SER A C 1
ATOM 1537 O O . SER A 1 195 ? 17.953 48.521 -36.403 1.00 35.62 195 SER A O 1
ATOM 1539 N N . SER A 1 196 ? 19.318 49.230 -34.771 1.00 40.19 196 SER A N 1
ATOM 1540 C CA . SER A 1 196 ? 18.463 50.278 -34.213 1.00 40.19 196 SER A CA 1
ATOM 1541 C C . SER A 1 196 ? 19.318 51.291 -33.452 1.00 40.19 196 SER A C 1
ATOM 1543 O O . SER A 1 196 ? 20.196 50.893 -32.692 1.00 40.19 196 SER A O 1
ATOM 1545 N N . ARG A 1 197 ? 18.944 52.570 -33.619 1.00 35.41 197 ARG A N 1
ATOM 1546 C CA . ARG A 1 197 ? 19.423 53.824 -32.995 1.00 35.41 197 ARG A CA 1
ATOM 1547 C C . ARG A 1 197 ? 20.595 54.549 -33.664 1.00 35.41 197 ARG A C 1
ATOM 1549 O O . ARG A 1 197 ? 21.748 54.320 -33.336 1.00 35.41 197 ARG A O 1
ATOM 1556 N N . GLU A 1 198 ? 20.238 55.586 -34.418 1.00 34.50 198 GLU A N 1
ATOM 1557 C CA . GLU A 1 198 ? 20.915 56.882 -34.332 1.00 34.50 198 GLU A CA 1
ATOM 1558 C C . GLU A 1 198 ? 19.943 57.903 -33.726 1.00 34.50 198 GLU A C 1
ATOM 1560 O O . GLU A 1 198 ? 18.828 58.112 -34.210 1.00 34.50 198 GLU A O 1
ATOM 1565 N N . ARG A 1 199 ? 20.357 58.498 -32.610 1.00 39.84 199 ARG A N 1
ATOM 1566 C CA . ARG A 1 199 ? 19.893 59.792 -32.113 1.00 39.84 199 ARG A CA 1
ATOM 1567 C C . ARG A 1 199 ? 21.066 60.381 -31.339 1.00 39.84 199 ARG A C 1
ATOM 1569 O O . ARG A 1 199 ? 21.473 59.762 -30.367 1.00 39.84 199 ARG A O 1
ATOM 1576 N N . ASP A 1 200 ? 21.578 61.523 -31.785 1.00 32.50 200 ASP A N 1
ATOM 1577 C CA . ASP A 1 200 ? 21.963 62.651 -30.928 1.00 32.50 200 ASP A CA 1
ATOM 1578 C C . ASP A 1 200 ? 22.219 63.899 -31.788 1.00 32.50 200 ASP A C 1
ATOM 1580 O O . ASP A 1 200 ? 22.688 63.801 -32.919 1.00 32.50 200 ASP A O 1
ATOM 1584 N N . GLY A 1 201 ? 21.776 65.058 -31.290 1.00 31.83 201 GLY A N 1
ATOM 1585 C CA . GLY A 1 201 ? 21.576 66.284 -32.070 1.00 31.83 201 GLY A CA 1
ATOM 1586 C C . GLY A 1 201 ? 22.423 67.499 -31.673 1.00 31.83 201 GLY A C 1
ATOM 1587 O O . GLY A 1 201 ? 23.467 67.364 -31.044 1.00 31.83 201 GLY A O 1
ATOM 1588 N N . SER A 1 202 ? 21.856 68.681 -31.996 1.00 30.98 202 SER A N 1
ATOM 1589 C CA . SER A 1 202 ? 22.249 70.077 -31.667 1.00 30.98 202 SER A CA 1
ATOM 1590 C C . SER A 1 202 ? 23.083 70.791 -32.759 1.00 30.98 202 SER A C 1
ATOM 1592 O O . SER A 1 202 ? 24.080 70.239 -33.198 1.00 30.98 202 SER A O 1
ATOM 1594 N N . ALA A 1 203 ? 22.798 72.004 -33.269 1.00 31.67 203 ALA A N 1
ATOM 1595 C CA . ALA A 1 203 ? 21.778 73.034 -33.018 1.00 31.67 203 ALA A CA 1
ATOM 1596 C C . ALA A 1 203 ? 21.710 74.051 -34.194 1.00 31.67 203 ALA A C 1
ATOM 1598 O O . ALA A 1 203 ? 22.719 74.288 -34.850 1.00 31.67 203 ALA A O 1
ATOM 1599 N N . GLY A 1 204 ? 20.562 74.737 -34.348 1.00 29.05 204 GLY A N 1
ATOM 1600 C CA . GLY A 1 204 ? 20.486 76.150 -34.772 1.00 29.05 204 GLY A CA 1
ATOM 1601 C C . GLY A 1 204 ? 20.003 76.479 -36.196 1.00 29.05 204 GLY A C 1
ATOM 1602 O O . GLY A 1 204 ? 20.798 76.490 -37.125 1.00 29.05 204 GLY A O 1
ATOM 1603 N N . VAL A 1 205 ? 18.728 76.864 -36.343 1.00 28.89 205 VAL A N 1
ATOM 1604 C CA . VAL A 1 205 ? 18.215 78.225 -36.671 1.00 28.89 205 VAL A CA 1
ATOM 1605 C C . VAL A 1 205 ? 16.750 78.113 -37.143 1.00 28.89 205 VAL A C 1
ATOM 1607 O O . VAL A 1 205 ? 16.344 77.130 -37.752 1.00 28.89 205 VAL A O 1
ATOM 1610 N N . GLN A 1 206 ? 15.963 79.103 -36.722 1.00 34.16 206 GLN A N 1
ATOM 1611 C CA . GLN A 1 206 ? 14.507 79.249 -36.753 1.00 34.16 206 GLN A CA 1
ATOM 1612 C C . GLN A 1 206 ? 13.905 79.322 -38.166 1.00 34.16 206 GLN A C 1
ATOM 1614 O O . GLN A 1 206 ? 14.514 79.910 -39.049 1.00 34.16 206 GLN A O 1
ATOM 1619 N N . ASP A 1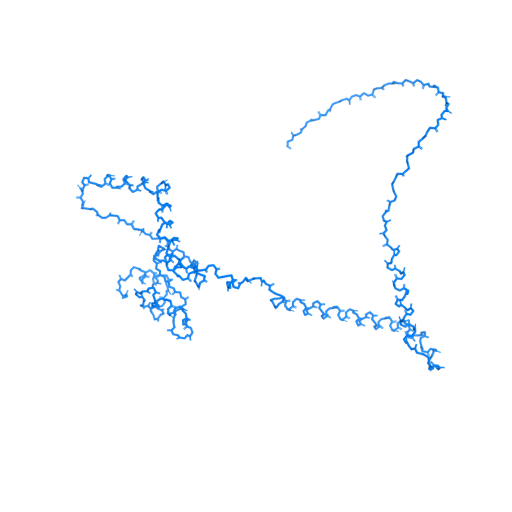 207 ? 12.661 78.857 -38.319 1.00 32.62 207 ASP A N 1
ATOM 1620 C CA . ASP A 1 207 ? 11.590 79.755 -38.765 1.00 32.62 207 ASP A CA 1
ATOM 1621 C C . ASP A 1 207 ? 10.198 79.267 -38.325 1.00 32.62 207 ASP A C 1
ATOM 1623 O O . ASP A 1 207 ? 9.900 78.073 -38.252 1.00 32.62 207 ASP A O 1
ATOM 1627 N N . GLU A 1 208 ? 9.391 80.249 -37.939 1.00 32.09 208 GLU A N 1
ATOM 1628 C CA . GLU A 1 208 ? 8.031 80.194 -37.402 1.00 32.09 208 GLU A CA 1
ATOM 1629 C C . GLU A 1 208 ? 6.995 79.713 -38.438 1.00 32.09 208 GLU A C 1
ATOM 1631 O O . GLU A 1 208 ? 7.180 79.904 -39.634 1.00 32.09 208 GLU A O 1
ATOM 1636 N N . VAL A 1 209 ? 5.852 79.179 -37.969 1.00 31.39 209 VAL A N 1
ATOM 1637 C CA . VAL A 1 209 ? 4.475 79.630 -38.309 1.00 31.39 209 VAL A CA 1
ATOM 1638 C C . VAL A 1 209 ? 3.412 78.566 -37.935 1.00 31.39 209 VAL A C 1
ATOM 1640 O O . VAL A 1 209 ? 3.306 77.502 -38.530 1.00 31.39 209 VAL A O 1
ATOM 1643 N N . LYS A 1 210 ? 2.585 78.965 -36.954 1.00 30.72 210 LYS A N 1
ATOM 1644 C CA . LYS A 1 210 ? 1.129 78.771 -36.731 1.00 30.72 210 LYS A CA 1
ATOM 1645 C C . LYS A 1 210 ? 0.432 77.389 -36.665 1.00 30.72 210 LYS A C 1
ATOM 1647 O O . LYS A 1 210 ? 0.251 76.698 -37.653 1.00 30.72 210 LYS A O 1
ATOM 1652 N N . ALA A 1 211 ? -0.247 77.258 -35.511 1.00 28.89 211 ALA A N 1
ATOM 1653 C CA . ALA A 1 211 ? -1.687 76.995 -35.292 1.00 28.89 211 ALA A CA 1
ATOM 1654 C C . ALA A 1 211 ? -2.257 75.555 -35.391 1.00 28.89 211 ALA A C 1
ATOM 1656 O O . ALA A 1 211 ? -2.442 75.026 -36.474 1.00 28.89 211 ALA A O 1
ATOM 1657 N N . SER A 1 212 ? -2.614 75.003 -34.213 1.00 37.34 212 SER A N 1
ATOM 1658 C CA . SER A 1 212 ? -3.978 74.667 -33.704 1.00 37.34 212 SER A CA 1
ATOM 1659 C C . SER A 1 212 ? -5.039 74.042 -34.644 1.00 37.34 212 SER A C 1
ATOM 1661 O O . SER A 1 212 ? -5.142 74.472 -35.786 1.00 37.34 212 SER A O 1
ATOM 1663 N N . PRO A 1 213 ? -6.075 73.341 -34.121 1.00 55.38 213 PRO A N 1
ATOM 1664 C CA . PRO A 1 213 ? -6.154 72.286 -33.093 1.00 55.38 213 PRO A CA 1
ATOM 1665 C C . PRO A 1 213 ? -7.091 71.132 -33.571 1.00 55.38 213 PRO A C 1
ATOM 1667 O O . PRO A 1 213 ? -7.331 70.990 -34.763 1.00 55.38 213 PRO A O 1
ATOM 1670 N N . ASN A 1 214 ? -7.696 70.405 -32.619 1.00 36.94 214 ASN A N 1
ATOM 1671 C CA . ASN A 1 214 ? -8.834 69.468 -32.710 1.00 36.94 214 ASN A CA 1
ATOM 1672 C C . ASN A 1 214 ? -8.499 67.987 -32.943 1.00 36.94 214 ASN A C 1
ATOM 1674 O O . ASN A 1 214 ? -7.668 67.645 -33.767 1.00 36.94 214 ASN A O 1
ATOM 1678 N N . SER A 1 215 ? -9.166 67.024 -32.304 1.00 36.03 215 SER A N 1
ATOM 1679 C CA . SER A 1 215 ? -10.136 67.019 -31.193 1.00 36.03 215 SER A CA 1
ATOM 1680 C C . SER A 1 215 ? -10.464 65.556 -30.866 1.00 36.03 215 SER A C 1
ATOM 1682 O O . SER A 1 215 ? -10.416 64.714 -31.757 1.00 36.03 215 SER A O 1
ATOM 1684 N N . ASN A 1 216 ? -10.927 65.331 -29.635 1.00 37.09 216 ASN A N 1
ATOM 1685 C CA . ASN A 1 216 ? -11.735 64.196 -29.156 1.00 37.09 216 ASN A CA 1
ATOM 1686 C C . ASN A 1 216 ? -11.023 62.970 -28.544 1.00 37.09 216 ASN A C 1
ATOM 1688 O O . ASN A 1 216 ? -10.667 61.999 -29.201 1.00 37.09 216 ASN A O 1
ATOM 1692 N N . TRP A 1 217 ? -10.939 63.057 -27.210 1.00 33.97 217 TRP A N 1
ATOM 1693 C CA . TRP A 1 217 ? -11.136 62.032 -26.165 1.00 33.97 217 TRP A CA 1
ATOM 1694 C C . TRP A 1 217 ? -12.294 61.030 -26.419 1.00 33.97 217 TRP A C 1
ATOM 1696 O O . TRP A 1 217 ? -13.073 61.265 -27.343 1.00 33.97 217 TRP A O 1
ATOM 1706 N N . PRO A 1 218 ? -12.584 60.051 -25.519 1.00 49.22 218 PRO A N 1
ATOM 1707 C CA . PRO A 1 218 ? -11.819 59.468 -24.398 1.00 49.22 218 PRO A CA 1
ATOM 1708 C C .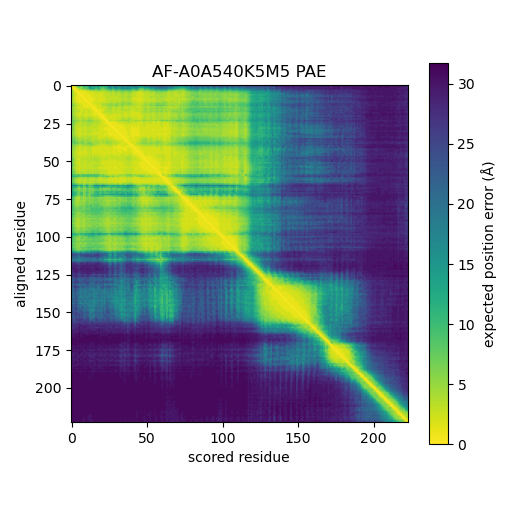 PRO A 1 218 ? -11.739 57.921 -24.487 1.00 49.22 218 PRO A C 1
ATOM 1710 O O . PRO A 1 218 ? -12.267 57.306 -25.407 1.00 49.22 218 PRO A O 1
ATOM 1713 N N . GLY A 1 219 ? -11.078 57.289 -23.510 1.00 38.53 219 GLY A N 1
ATOM 1714 C CA . GLY A 1 219 ? -10.858 55.841 -23.465 1.00 38.53 219 GLY A CA 1
ATOM 1715 C C . GLY A 1 219 ? -11.582 55.065 -22.361 1.00 38.53 219 GLY A C 1
ATOM 1716 O O . GLY A 1 219 ? -12.520 55.551 -21.731 1.00 38.53 219 GLY A O 1
ATOM 1717 N N . SER A 1 220 ? -10.990 53.889 -22.095 1.00 39.03 220 SER A N 1
ATOM 1718 C CA . SER A 1 220 ? -11.163 52.975 -20.947 1.00 39.03 220 SER A CA 1
ATOM 1719 C C . SER A 1 220 ? -12.462 52.137 -20.929 1.00 39.03 220 SER A C 1
ATOM 1721 O O . SER A 1 220 ? -13.420 52.509 -21.597 1.00 39.03 220 SER A O 1
ATOM 1723 N N . PRO A 1 221 ? -12.586 51.081 -20.096 1.00 50.84 221 PRO A N 1
ATOM 1724 C CA . PRO A 1 221 ? -11.587 50.118 -19.604 1.00 50.84 221 PRO A CA 1
ATOM 1725 C C . PRO A 1 221 ? -12.124 48.656 -19.518 1.00 50.84 221 PRO A C 1
ATOM 1727 O O . PRO A 1 221 ? -13.281 48.392 -19.810 1.00 50.84 221 PRO A O 1
ATOM 1730 N N . PHE A 1 222 ? -11.258 47.736 -19.068 1.00 43.56 222 PHE A N 1
ATOM 1731 C CA . PHE A 1 222 ? -11.529 46.520 -18.271 1.00 43.56 222 PHE A CA 1
ATOM 1732 C C . PHE A 1 222 ? -12.836 45.724 -18.473 1.00 43.56 222 PHE A C 1
ATOM 1734 O O . PHE A 1 222 ? -13.929 46.152 -18.104 1.00 43.56 222 PHE A O 1
ATOM 1741 N N . SER A 1 223 ? -12.664 44.448 -18.820 1.00 49.91 223 SER A N 1
ATOM 1742 C CA . SER A 1 223 ? -13.219 43.303 -18.078 1.00 49.91 223 SER A CA 1
ATOM 1743 C C . SER A 1 223 ? -12.246 42.134 -18.180 1.00 49.91 223 SER A C 1
ATOM 1745 O O . SER A 1 223 ? -11.600 42.023 -19.248 1.00 49.91 223 SER A O 1
#

InterPro domains:
  IPR015683 Ionotropic glutamate receptor [PTHR18966] (2-172)

Organism: Malus baccata (NCBI:txid106549)

Mean predicted aligned error: 18.86 Å

Foldseek 3Di:
DPPDPVLVVCVVVPDDPVLDDDDDDLVLLVVLCVCDVVNVRHVDDDDDPVVVLQSCLQVPPPDDDDDDDDDDDDDDDDDPPPPPCPVVVVVVVCVCVVDCNVVVVCCVRRVPNRPPDPPVPPPPPPVPVVVVVVVVVVVVVVVVVVVVVVVVVVCVVCVVVCVVVVPDPDDPVVVVVVVVVVVVVVVVPDDDDDDDDDDDDDDDDDDDDDDDDDDDDDDDDDD

Sequence (223 aa):
MQGSFVYELLKDIGFEESKLKAVNSMEESDEALSKGSGRGGIAAVIDETPNMKLFVAKYCSKYTMIGPIFKTDGFGFVLPKRSPLLCDVSQAVLNVTEGEKIMKIENRWFSQGSHCEDNPTVSNNSLGLESFWGLFLIAGVASILALVIFAVSFLHNNWHILNHAEYSRASKWRRVRAMFEIFDDKDLSSHNFKSSRERDGSAGVQDEVKASPNSNWPGSPFS

Solvent-accessible surface area (backbone atoms only — not comparable to full-atom values): 14823 Å² total; per-residue (Å²): 104,89,90,39,69,68,53,54,52,42,43,75,76,65,50,59,71,92,77,61,75,90,69,91,47,72,67,56,43,50,53,26,47,72,51,22,49,95,68,78,31,31,84,76,86,87,76,60,68,71,60,50,53,45,49,32,31,66,52,39,89,79,53,80,93,72,81,84,82,81,87,68,89,74,91,81,88,88,74,64,90,88,46,84,56,53,63,60,51,53,52,52,48,49,64,35,66,80,41,70,58,43,56,55,50,50,47,58,69,48,61,71,68,35,85,58,71,88,58,83,75,60,72,72,81,65,80,47,72,77,80,44,45,70,60,54,51,53,54,50,52,53,50,52,52,52,50,51,53,49,50,50,51,50,46,60,74,44,39,78,66,49,68,80,53,81,83,61,102,67,68,70,66,63,57,55,51,53,54,51,52,56,48,58,62,57,68,76,70,76,80,86,82,80,93,82,88,89,84,88,87,88,85,90,84,89,82,88,86,85,81,89,85,88,83,84,86,87,83,87,79,92,133

pLDDT: mean 74.12, std 21.44, range [28.89, 97.38]

Radius of gyration: 40.28 Å; Cα contacts (8 Å, |Δi|>4): 69; chains: 1; bounding box: 80×102×93 Å